Protein AF-A0A7V3FV23-F1 (afdb_monomer_lite)

Secondary structure (DSSP, 8-state):
--EE-TTT--EESSHHHHHHHHT-SS----S--SSTTGGGSB-TTT--B-SSHHHHHHHHTT--TTTTTS-SS------------------------------------------------EE-TTT--EES-HHHHHHHHTTT-HHHHHHHHHHHHHHHHHHHHHHHHHHHHHHHHHHHHHHHHHHHHHHHHHHHHHHHHHHHHHHHHHHHHHHHHT-TT-------------PPPPPTT----TT--HHHHHHHHTTGGGHHHHHHHHHHS-TT-GGG--EE-S-TT-SEEEEE-SSSEEEEEHHHHHHTT-

Radius of gyration: 41.29 Å; chains: 1; bounding box: 104×47×108 Å

Foldseek 3Di:
DWDADPAARDIDPDVVVNVVQCPDPDHDHNDDDDPPVQCVQADPQARDTDPDPVVSVVCVVPVPPRVVVPPPDDDDDDDDDDDDDDDDDDDDDDDDDDDDDDDDDDDDDDDDDDDDPPQPFDADPQPRDTDSDPVVNVVCLVPVPPRNVVVVVVVVVVVVVVVVVVVVVVVVVVVVVVVVVVVVVVVVVVVVVVVVVVVVVVVVVVVVVVVVVVVVVVPPPDDDDDDPPPPPPPQAADFPPGFDPVPQDPVNLVVLVVVPVRNLVVVCCVTQVNPVCVNSVQKADPDPPDQWIWGHHRPDTDIDGPVVVVVVRD

Structure (mmCIF, N/CA/C/O backbone):
data_AF-A0A7V3FV23-F1
#
_entry.id   AF-A0A7V3FV23-F1
#
loop_
_atom_site.group_PDB
_atom_site.id
_atom_site.type_symbol
_atom_site.label_atom_id
_atom_site.label_alt_id
_atom_site.label_comp_id
_atom_site.label_asym_id
_atom_site.label_entity_id
_atom_site.label_seq_id
_atom_site.pdbx_PDB_ins_code
_atom_site.Cartn_x
_atom_site.Cartn_y
_atom_site.Cartn_z
_atom_site.occupancy
_atom_site.B_iso_or_equiv
_atom_site.auth_seq_id
_atom_site.auth_comp_id
_atom_site.auth_asym_id
_atom_site.auth_atom_id
_atom_site.pdbx_PDB_model_num
ATOM 1 N N . MET A 1 1 ? 68.708 19.170 -8.966 1.00 74.38 1 MET A N 1
ATOM 2 C CA . MET A 1 1 ? 68.127 19.768 -7.744 1.00 74.38 1 MET A CA 1
ATOM 3 C C . MET A 1 1 ? 66.936 18.912 -7.357 1.00 74.38 1 MET A C 1
ATOM 5 O O . MET A 1 1 ? 66.066 18.715 -8.198 1.00 74.38 1 MET A O 1
ATOM 9 N N . GLU A 1 2 ? 66.944 18.344 -6.157 1.00 83.19 2 GLU A N 1
ATOM 10 C CA . GLU A 1 2 ? 65.928 17.386 -5.705 1.00 83.19 2 GLU A CA 1
ATOM 11 C C . GLU A 1 2 ? 64.961 18.034 -4.711 1.00 83.19 2 GLU A C 1
ATOM 13 O O . GLU A 1 2 ? 65.298 19.022 -4.059 1.00 83.19 2 GLU A O 1
ATOM 18 N N . TYR A 1 3 ? 63.747 17.492 -4.613 1.00 86.00 3 TYR A N 1
ATOM 19 C CA . TYR A 1 3 ? 62.674 18.042 -3.786 1.00 86.00 3 TYR A CA 1
ATOM 20 C C . TYR A 1 3 ? 62.123 16.957 -2.859 1.00 86.00 3 TYR A C 1
ATOM 22 O O . TYR A 1 3 ? 61.440 16.044 -3.318 1.00 86.00 3 TYR A O 1
ATOM 30 N N . THR A 1 4 ? 62.404 17.047 -1.560 1.00 86.31 4 THR A N 1
ATOM 31 C CA . THR A 1 4 ? 62.037 16.018 -0.571 1.00 86.31 4 THR A CA 1
ATOM 32 C C . THR A 1 4 ? 60.828 16.447 0.253 1.00 86.31 4 THR A C 1
ATOM 34 O O . THR A 1 4 ? 60.743 17.586 0.702 1.00 86.31 4 THR A O 1
ATOM 37 N N . CYS A 1 5 ? 59.865 15.548 0.469 1.00 86.31 5 CYS A N 1
ATOM 38 C CA . CYS A 1 5 ? 58.695 15.846 1.292 1.00 86.31 5 CYS A CA 1
ATOM 39 C C . CYS A 1 5 ? 58.972 15.659 2.789 1.00 86.31 5 CYS A C 1
ATOM 41 O O . CYS A 1 5 ? 59.054 14.532 3.274 1.00 86.31 5 CYS A O 1
ATOM 43 N N . ASN A 1 6 ? 58.970 16.757 3.546 1.00 79.38 6 ASN A N 1
ATOM 44 C CA . ASN A 1 6 ? 59.195 16.754 4.998 1.00 79.38 6 ASN A CA 1
ATOM 45 C C . ASN A 1 6 ? 58.219 15.849 5.787 1.00 79.38 6 ASN A C 1
ATOM 47 O O . ASN A 1 6 ? 58.585 15.339 6.841 1.00 79.38 6 ASN A O 1
ATOM 51 N N . LYS A 1 7 ? 56.999 15.607 5.277 1.00 75.25 7 LYS A N 1
ATOM 52 C CA . LYS A 1 7 ? 55.967 14.801 5.964 1.00 75.25 7 LYS A CA 1
ATOM 53 C C . LYS A 1 7 ? 56.099 13.284 5.779 1.00 75.25 7 LYS A C 1
ATOM 55 O O . LYS A 1 7 ? 55.621 12.543 6.628 1.00 75.25 7 LYS A O 1
ATOM 60 N N . CYS A 1 8 ? 56.725 12.808 4.698 1.00 82.12 8 CYS A N 1
ATOM 61 C CA . CYS A 1 8 ? 56.853 11.365 4.421 1.00 82.12 8 CYS A CA 1
ATOM 62 C C . CYS A 1 8 ? 58.259 10.902 3.999 1.00 82.12 8 CYS A C 1
ATOM 64 O O . CYS A 1 8 ? 58.492 9.707 3.871 1.00 82.12 8 CYS A O 1
ATOM 66 N N . GLY A 1 9 ? 59.211 11.816 3.792 1.00 79.69 9 GLY A N 1
ATOM 67 C CA . GLY A 1 9 ? 60.581 11.519 3.356 1.00 79.69 9 GLY A CA 1
ATOM 68 C C . GLY A 1 9 ? 60.758 11.249 1.855 1.00 79.69 9 GLY A C 1
ATOM 69 O O . GLY A 1 9 ? 61.890 11.113 1.408 1.00 79.69 9 GLY A O 1
ATOM 70 N N . HIS A 1 10 ? 59.685 11.193 1.059 1.00 82.81 10 HIS A N 1
ATOM 71 C CA . HIS A 1 10 ? 59.783 10.870 -0.369 1.00 82.81 10 HIS A CA 1
ATOM 72 C C . HIS A 1 10 ? 60.499 11.978 -1.163 1.00 82.81 10 HIS A C 1
ATOM 74 O O . HIS A 1 10 ? 60.104 13.146 -1.101 1.00 82.81 10 HIS A O 1
ATOM 80 N N . VAL A 1 11 ? 61.516 11.597 -1.942 1.00 85.38 11 VAL A N 1
ATOM 81 C CA . VAL A 1 11 ? 62.302 12.481 -2.823 1.00 85.38 11 VAL A CA 1
ATOM 82 C C . VAL A 1 11 ? 61.665 12.556 -4.217 1.00 85.38 11 VAL A C 1
ATOM 84 O O . VAL A 1 11 ? 61.106 11.573 -4.703 1.00 85.38 11 VAL A O 1
ATOM 87 N N . PHE A 1 12 ? 61.733 13.714 -4.875 1.00 90.62 12 PHE A N 1
ATOM 88 C CA . PHE A 1 12 ? 61.238 13.933 -6.235 1.00 90.62 12 PHE A CA 1
ATOM 89 C C . PHE A 1 12 ? 62.273 14.691 -7.075 1.00 90.62 12 PHE A C 1
ATOM 91 O O . PHE A 1 12 ? 62.649 15.811 -6.736 1.00 90.62 12 PHE A O 1
ATOM 98 N N . GLY A 1 13 ? 62.659 14.143 -8.231 1.00 85.19 13 GLY A N 1
ATOM 99 C CA . GLY A 1 13 ? 63.557 14.819 -9.183 1.00 85.19 13 GLY A CA 1
ATOM 100 C C . GLY A 1 13 ? 62.912 15.951 -10.005 1.00 85.19 13 GLY A C 1
ATOM 101 O O . GLY A 1 13 ? 63.588 16.583 -10.808 1.00 85.19 13 GLY A O 1
ATOM 102 N N . ILE A 1 14 ? 61.603 16.207 -9.850 1.00 88.56 14 ILE A N 1
ATOM 103 C CA . ILE A 1 14 ? 60.852 17.209 -10.630 1.00 88.56 14 ILE A CA 1
ATOM 104 C C . ILE A 1 14 ? 59.934 18.018 -9.704 1.00 88.56 14 ILE A C 1
ATOM 106 O O . ILE A 1 14 ? 59.027 17.460 -9.078 1.00 88.56 14 ILE A O 1
ATOM 110 N N . LYS A 1 15 ? 60.107 19.349 -9.687 1.00 87.75 15 LYS A N 1
ATOM 111 C CA . LYS A 1 15 ? 59.380 20.289 -8.808 1.00 87.75 15 LYS A CA 1
ATOM 112 C C . LYS A 1 15 ? 57.855 20.146 -8.892 1.00 87.75 15 LYS A C 1
ATOM 114 O O . LYS A 1 15 ? 57.189 20.096 -7.865 1.00 87.75 15 LYS A O 1
ATOM 119 N N . GLY A 1 16 ? 57.298 19.997 -10.098 1.00 87.25 16 GLY A N 1
ATOM 120 C CA . GLY A 1 16 ? 55.850 19.831 -10.298 1.00 87.25 16 GLY A CA 1
ATOM 121 C C . GLY A 1 16 ? 55.265 18.564 -9.654 1.00 87.25 16 GLY A C 1
ATOM 122 O O . GLY A 1 16 ? 54.126 18.581 -9.186 1.00 87.25 16 GLY A O 1
ATOM 123 N N . ASN A 1 17 ? 56.046 17.481 -9.554 1.00 85.38 17 ASN A N 1
ATOM 124 C CA . ASN A 1 17 ? 55.620 16.269 -8.846 1.00 85.38 17 ASN A CA 1
ATOM 125 C C . ASN A 1 17 ? 55.615 16.480 -7.329 1.00 85.38 17 ASN A C 1
ATOM 127 O O . ASN A 1 17 ? 54.648 16.089 -6.678 1.00 85.38 17 ASN A O 1
ATOM 131 N N . TYR A 1 18 ? 56.624 17.170 -6.792 1.00 89.12 18 TYR A N 1
ATOM 132 C CA . TYR A 1 18 ? 56.659 17.589 -5.390 1.00 89.12 18 TYR A CA 1
ATOM 133 C C . TYR A 1 18 ? 55.478 18.511 -5.034 1.00 89.12 18 TYR A C 1
ATOM 135 O O . TYR A 1 18 ? 54.737 18.215 -4.099 1.00 89.12 18 TYR A O 1
ATOM 143 N N . THR A 1 19 ? 55.217 19.563 -5.821 1.00 84.75 19 THR A N 1
ATOM 144 C CA . THR A 1 19 ? 54.080 20.481 -5.607 1.00 84.75 19 THR A CA 1
ATOM 145 C C . THR A 1 19 ? 52.737 19.742 -5.632 1.00 84.75 19 THR A C 1
ATOM 147 O O . THR A 1 19 ? 51.907 19.926 -4.743 1.00 84.75 19 THR A O 1
ATOM 150 N N . ARG A 1 20 ? 52.534 18.838 -6.599 1.00 85.06 20 ARG A N 1
ATOM 151 C CA . ARG A 1 20 ? 51.334 17.985 -6.669 1.00 85.06 20 ARG A CA 1
ATOM 152 C C . ARG A 1 20 ? 51.230 16.998 -5.501 1.00 85.06 20 ARG A C 1
ATOM 154 O O . ARG A 1 20 ? 50.120 16.623 -5.138 1.00 85.06 20 ARG A O 1
ATOM 161 N N . HIS A 1 21 ? 52.352 16.567 -4.926 1.00 87.00 21 HIS A N 1
ATOM 162 C CA . HIS A 1 21 ? 52.391 15.663 -3.779 1.00 87.00 21 HIS A CA 1
ATOM 163 C C . HIS A 1 21 ? 52.013 16.366 -2.464 1.00 87.00 21 HIS A C 1
ATOM 165 O O . HIS A 1 21 ? 51.231 15.806 -1.698 1.00 87.00 21 HIS A O 1
ATOM 171 N N . ILE A 1 22 ? 52.509 17.585 -2.215 1.00 83.69 22 ILE A N 1
ATOM 172 C CA . ILE A 1 22 ? 52.174 18.339 -0.992 1.00 83.69 22 ILE A CA 1
ATOM 173 C C . ILE A 1 22 ? 50.742 18.902 -1.005 1.00 83.69 22 ILE A C 1
ATOM 175 O O . ILE A 1 22 ? 50.118 18.979 0.048 1.00 83.69 22 ILE A O 1
ATOM 179 N N . ASN A 1 23 ? 50.186 19.206 -2.185 1.00 82.50 23 ASN A N 1
ATOM 180 C CA . ASN A 1 23 ? 48.852 19.808 -2.348 1.00 82.50 23 ASN A CA 1
ATOM 181 C C . ASN A 1 23 ? 47.702 18.779 -2.489 1.00 82.50 23 ASN A C 1
ATOM 183 O O . ASN A 1 23 ? 46.655 19.080 -3.065 1.00 82.50 23 ASN A O 1
ATOM 187 N N . ARG A 1 24 ? 47.872 17.537 -2.014 1.00 80.75 24 ARG A N 1
ATOM 188 C CA . ARG A 1 24 ? 46.813 16.508 -2.074 1.00 80.75 24 ARG A CA 1
ATOM 189 C C . ARG A 1 24 ? 45.782 16.727 -0.963 1.00 80.75 24 ARG A C 1
ATOM 191 O O . ARG A 1 24 ? 46.151 16.984 0.176 1.00 80.75 24 ARG A O 1
ATOM 198 N N . LYS A 1 25 ? 44.492 16.509 -1.266 1.00 69.69 25 LYS A N 1
ATOM 199 C CA . LYS A 1 25 ? 43.380 16.587 -0.286 1.00 69.69 25 LYS A CA 1
ATOM 200 C C . LYS A 1 25 ? 43.534 15.654 0.928 1.00 69.69 25 LYS A C 1
ATOM 202 O O . LYS A 1 25 ? 42.884 15.872 1.941 1.00 69.69 25 LYS A O 1
ATOM 207 N N . ILE A 1 26 ? 44.359 14.614 0.812 1.00 65.81 26 ILE A N 1
ATOM 208 C CA . ILE A 1 26 ? 44.742 13.721 1.908 1.00 65.81 26 ILE A CA 1
ATOM 209 C C . ILE A 1 26 ? 46.253 13.904 2.109 1.00 65.81 26 ILE A C 1
ATOM 211 O O . ILE A 1 26 ? 47.002 13.606 1.169 1.00 65.81 26 ILE A O 1
ATOM 215 N N . PRO A 1 27 ? 46.712 14.392 3.277 1.00 69.69 27 PRO A N 1
ATOM 216 C CA . PRO A 1 27 ? 48.133 14.519 3.573 1.00 69.69 27 PRO A CA 1
ATOM 217 C C . PRO A 1 27 ? 48.860 13.174 3.512 1.00 69.69 27 PRO A C 1
ATOM 219 O O . PRO A 1 27 ? 48.306 12.129 3.852 1.00 69.69 27 PRO A O 1
ATOM 222 N N . CYS A 1 28 ? 50.131 13.203 3.124 1.00 76.38 28 CYS A N 1
ATOM 223 C CA . CYS A 1 28 ? 51.040 12.094 3.373 1.00 76.38 28 CYS A CA 1
ATOM 224 C C . CYS A 1 28 ? 51.472 12.093 4.851 1.00 76.38 28 CYS A C 1
ATOM 226 O O . CYS A 1 28 ? 51.757 13.148 5.420 1.00 76.38 28 CYS A O 1
ATOM 228 N N . SER A 1 29 ? 51.520 10.906 5.454 1.00 70.38 29 SER A N 1
ATOM 229 C CA . SER A 1 29 ? 52.093 10.645 6.777 1.00 70.38 29 SER A CA 1
ATOM 230 C C . SER A 1 29 ? 53.288 9.697 6.645 1.00 70.38 29 SER A C 1
ATOM 232 O O . SER A 1 29 ? 53.504 9.104 5.583 1.00 70.38 29 SER A O 1
ATOM 234 N N . LYS A 1 30 ? 54.082 9.580 7.712 1.00 60.19 30 LYS A N 1
ATOM 235 C CA . LYS A 1 30 ? 55.299 8.751 7.764 1.00 60.19 30 LYS A CA 1
ATOM 236 C C . LYS A 1 30 ? 55.087 7.400 8.463 1.00 60.19 30 LYS A C 1
ATOM 238 O O . LYS A 1 30 ? 56.037 6.649 8.636 1.00 60.19 30 LYS A O 1
ATOM 243 N N . GLU A 1 31 ? 53.850 7.122 8.869 1.00 47.62 31 GLU A N 1
ATOM 244 C CA . GLU A 1 31 ? 53.480 6.002 9.735 1.00 47.62 31 GLU A CA 1
ATOM 245 C C . GLU A 1 31 ? 53.025 4.769 8.949 1.00 47.62 31 GLU A C 1
ATOM 247 O O . GLU A 1 31 ? 52.344 4.839 7.922 1.00 47.62 31 GLU A O 1
ATOM 252 N N . GLU A 1 32 ? 53.446 3.628 9.476 1.00 47.31 32 GLU A N 1
ATOM 253 C CA . GLU A 1 32 ? 53.547 2.325 8.838 1.00 47.31 32 GLU A CA 1
ATOM 254 C C . GLU A 1 32 ? 52.247 1.808 8.203 1.00 47.31 32 GLU A C 1
ATOM 256 O O . GLU A 1 32 ? 51.226 1.578 8.853 1.00 47.31 32 GLU A O 1
ATOM 261 N N . LYS A 1 33 ? 52.321 1.503 6.903 1.00 43.69 33 LYS A N 1
ATOM 262 C CA . LYS A 1 33 ? 51.344 0.659 6.207 1.00 43.69 33 LYS A CA 1
ATOM 263 C C . LYS A 1 33 ? 52.067 -0.377 5.360 1.00 43.69 33 LYS A C 1
ATOM 265 O O . LYS A 1 33 ? 52.496 -0.049 4.260 1.00 43.69 33 LYS A O 1
ATOM 270 N N . ASN A 1 34 ? 52.134 -1.625 5.834 1.00 50.28 34 ASN A N 1
ATOM 271 C CA . ASN A 1 34 ? 52.269 -2.782 4.935 1.00 50.28 34 ASN A CA 1
ATOM 272 C C . ASN A 1 34 ? 51.855 -4.143 5.528 1.00 50.28 34 ASN A C 1
ATOM 274 O O . ASN A 1 34 ? 51.324 -4.967 4.786 1.00 50.28 34 ASN A O 1
ATOM 278 N N . GLU A 1 35 ? 52.035 -4.392 6.831 1.00 39.31 35 GLU A N 1
ATOM 279 C CA . GLU A 1 35 ? 51.885 -5.756 7.380 1.00 39.31 35 GLU A CA 1
ATOM 280 C C . GLU A 1 35 ? 50.476 -6.063 7.937 1.00 39.31 35 GLU A C 1
ATOM 282 O O . GLU A 1 35 ? 49.780 -6.948 7.434 1.00 39.31 35 GLU A O 1
ATOM 287 N N . TYR A 1 36 ? 49.994 -5.293 8.922 1.00 40.50 36 TYR A N 1
ATOM 288 C CA . TYR A 1 36 ? 48.779 -5.626 9.694 1.00 40.50 36 TYR A CA 1
ATOM 289 C C . TYR A 1 36 ? 47.488 -5.766 8.855 1.00 40.50 36 TYR A C 1
ATOM 291 O O . TYR A 1 36 ? 46.611 -6.570 9.176 1.00 40.50 36 TYR A O 1
ATOM 299 N N . ILE A 1 37 ? 47.353 -5.016 7.754 1.00 47.59 37 ILE A N 1
ATOM 300 C CA . ILE A 1 37 ? 46.124 -5.009 6.935 1.00 47.59 37 ILE A CA 1
ATOM 301 C C . ILE A 1 37 ? 46.002 -6.258 6.042 1.00 47.59 37 ILE A C 1
ATOM 303 O O . ILE A 1 37 ? 44.884 -6.727 5.817 1.00 47.59 37 ILE A O 1
ATOM 307 N N . LYS A 1 38 ? 47.119 -6.851 5.588 1.00 42.38 38 LYS A N 1
ATOM 308 C CA . LYS A 1 38 ? 47.116 -8.041 4.709 1.00 42.38 38 LYS A CA 1
ATOM 309 C C . LYS A 1 38 ? 46.386 -9.230 5.344 1.00 42.38 38 LYS A C 1
ATOM 311 O O . LYS A 1 38 ? 45.605 -9.908 4.682 1.00 42.38 38 LYS A O 1
ATOM 316 N N . ASN A 1 39 ? 46.584 -9.434 6.646 1.00 47.72 39 ASN A N 1
ATOM 317 C CA . ASN A 1 39 ? 46.047 -10.587 7.374 1.00 47.72 39 ASN A CA 1
ATOM 318 C C . ASN A 1 39 ? 44.558 -10.465 7.749 1.00 47.72 39 ASN A C 1
ATOM 320 O O . ASN A 1 39 ? 43.924 -11.479 8.049 1.00 47.72 39 ASN A O 1
ATOM 324 N N . LYS A 1 40 ? 43.980 -9.253 7.718 1.00 57.31 40 LYS A N 1
ATOM 325 C CA . LYS A 1 40 ? 42.593 -8.990 8.155 1.00 57.31 40 LYS A CA 1
ATOM 326 C C . LYS A 1 40 ? 41.571 -8.940 7.009 1.00 57.31 40 LYS A C 1
ATOM 328 O O . LYS A 1 40 ? 40.373 -8.898 7.267 1.00 57.31 40 LYS A O 1
ATOM 333 N N . LEU A 1 41 ? 42.024 -8.983 5.753 1.00 70.12 41 LEU A N 1
ATOM 334 C CA . LEU A 1 41 ? 41.181 -8.959 4.549 1.00 70.12 41 LEU A CA 1
ATOM 335 C C . LEU A 1 41 ? 41.109 -10.328 3.848 1.00 70.12 41 LEU A C 1
ATOM 337 O O . LEU A 1 41 ? 41.205 -10.420 2.625 1.00 70.12 41 LEU A O 1
ATOM 341 N N . LYS A 1 42 ? 40.935 -11.406 4.620 1.00 79.06 42 LYS A N 1
ATOM 342 C CA . LYS A 1 42 ? 40.693 -12.757 4.091 1.00 79.06 42 LYS A CA 1
ATOM 343 C C . LYS A 1 42 ? 39.217 -13.146 4.177 1.00 79.06 42 LYS A C 1
ATOM 345 O O . LYS A 1 42 ? 38.517 -12.755 5.106 1.00 79.06 42 LYS A O 1
ATOM 350 N N . CYS A 1 43 ? 38.735 -13.939 3.223 1.00 81.25 43 CYS A N 1
ATOM 351 C CA . CYS A 1 43 ? 37.397 -14.518 3.294 1.00 81.25 43 CYS A CA 1
ATOM 352 C C . CYS A 1 43 ? 37.374 -15.683 4.287 1.00 81.25 43 CYS A C 1
ATOM 354 O O . CYS A 1 43 ? 37.955 -16.728 4.007 1.00 81.25 43 CYS A O 1
ATOM 356 N N . ASN A 1 44 ? 36.645 -15.552 5.397 1.00 75.19 44 ASN A N 1
ATOM 357 C CA . ASN A 1 44 ? 36.531 -16.608 6.415 1.00 75.19 44 ASN A CA 1
ATOM 358 C C . ASN A 1 44 ? 36.040 -17.963 5.857 1.00 75.19 44 ASN A C 1
ATOM 360 O O . ASN A 1 44 ? 36.344 -19.000 6.434 1.00 75.19 44 ASN A O 1
ATOM 364 N N . SER A 1 45 ? 35.313 -17.968 4.735 1.00 77.19 45 SER A N 1
ATOM 365 C CA . SER A 1 45 ? 34.739 -19.177 4.127 1.00 77.19 45 SER A CA 1
ATOM 366 C C . SER A 1 45 ? 35.674 -19.906 3.155 1.00 77.19 45 SER A C 1
ATOM 368 O O . SER A 1 45 ? 35.451 -21.078 2.885 1.00 77.19 45 SER A O 1
ATOM 370 N N . CYS A 1 46 ? 36.693 -19.246 2.587 1.00 81.25 46 CYS A N 1
ATOM 371 C CA . CYS A 1 46 ? 37.612 -19.882 1.622 1.00 81.25 46 CYS A CA 1
ATOM 372 C C . CYS A 1 46 ? 39.084 -19.433 1.726 1.00 81.25 46 CYS A C 1
ATOM 374 O O . CYS A 1 46 ? 39.884 -19.722 0.840 1.00 81.25 46 CYS A O 1
ATOM 376 N N . ASN A 1 47 ? 39.435 -18.686 2.776 1.00 76.12 47 ASN A N 1
ATOM 377 C CA . ASN A 1 47 ? 40.750 -18.115 3.100 1.00 76.12 47 ASN A CA 1
ATOM 378 C C . ASN A 1 47 ? 41.454 -17.261 2.022 1.00 76.12 47 ASN A C 1
ATOM 380 O O . ASN A 1 47 ? 42.544 -16.750 2.284 1.00 76.12 47 ASN A O 1
ATOM 384 N N . LYS A 1 48 ? 40.837 -17.009 0.857 1.00 78.19 48 LYS A N 1
ATOM 385 C CA . LYS A 1 48 ? 41.358 -16.070 -0.154 1.00 78.19 48 LYS A CA 1
ATOM 386 C C . LYS A 1 48 ? 41.579 -14.682 0.457 1.00 78.19 48 LYS A C 1
ATOM 388 O O . LYS A 1 48 ? 40.703 -14.175 1.156 1.00 78.19 48 LYS A O 1
ATOM 393 N N . GLN A 1 49 ? 42.742 -14.091 0.189 1.00 83.25 49 GLN A N 1
ATOM 394 C CA . GLN A 1 49 ? 43.137 -12.754 0.643 1.00 83.25 49 GLN A CA 1
ATOM 395 C C . GLN A 1 49 ? 42.772 -11.687 -0.399 1.00 83.25 49 GLN A C 1
ATOM 397 O O . GLN A 1 49 ? 42.807 -11.952 -1.600 1.00 83.25 49 GLN A O 1
ATOM 402 N N . PHE A 1 50 ? 42.453 -10.476 0.059 1.00 79.25 50 PHE A N 1
ATOM 403 C CA . PHE A 1 50 ? 41.986 -9.370 -0.777 1.00 79.25 50 PHE A CA 1
ATOM 404 C C . PHE A 1 50 ? 42.723 -8.068 -0.463 1.00 79.25 50 PHE A C 1
ATOM 406 O O . PHE A 1 50 ? 42.975 -7.736 0.692 1.00 79.25 50 PHE A O 1
ATOM 413 N N . ALA A 1 51 ? 43.029 -7.288 -1.502 1.00 70.06 51 ALA A N 1
ATOM 414 C CA . ALA A 1 51 ? 43.743 -6.018 -1.365 1.00 70.06 51 ALA A CA 1
ATOM 415 C C . ALA A 1 51 ? 42.875 -4.874 -0.795 1.00 70.06 51 ALA A C 1
ATOM 417 O O . ALA A 1 51 ? 43.393 -3.806 -0.478 1.00 70.06 51 ALA A O 1
ATOM 418 N N . SER A 1 52 ? 41.553 -5.058 -0.684 1.00 75.25 52 SER A N 1
ATOM 419 C CA . SER A 1 52 ? 40.645 -4.057 -0.117 1.00 75.25 52 SER A CA 1
ATOM 420 C C . SER A 1 52 ? 39.383 -4.676 0.486 1.00 75.25 52 SER A C 1
ATOM 422 O O . SER A 1 52 ? 38.917 -5.729 0.052 1.00 75.25 52 SER A O 1
ATOM 424 N N . LEU A 1 53 ? 38.761 -3.967 1.433 1.00 75.06 53 LEU A N 1
ATOM 425 C CA . LEU A 1 53 ? 37.460 -4.354 1.991 1.00 75.06 53 LEU A CA 1
ATOM 426 C C . LEU A 1 53 ? 36.368 -4.448 0.909 1.00 75.06 53 LEU A C 1
ATOM 428 O O . LEU A 1 53 ? 35.492 -5.302 0.997 1.00 75.06 53 LEU A O 1
ATOM 432 N N . GLN A 1 54 ? 36.440 -3.614 -0.134 1.00 73.25 54 GLN A N 1
ATOM 433 C CA . GLN A 1 54 ? 35.479 -3.630 -1.240 1.00 73.25 54 GLN A CA 1
ATOM 434 C C . GLN A 1 54 ? 35.599 -4.900 -2.094 1.00 73.25 54 GLN A C 1
ATOM 436 O O . GLN A 1 54 ? 34.585 -5.485 -2.469 1.00 73.25 54 GLN A O 1
ATOM 441 N N . THR A 1 55 ? 36.827 -5.356 -2.369 1.00 78.94 55 THR A N 1
ATOM 442 C CA . THR A 1 55 ? 37.056 -6.597 -3.131 1.00 78.94 55 THR A CA 1
ATOM 443 C C . THR A 1 55 ? 36.721 -7.844 -2.310 1.00 78.94 55 THR A C 1
ATOM 445 O O . THR A 1 55 ? 36.152 -8.784 -2.861 1.00 78.94 55 THR A O 1
ATOM 448 N N . LEU A 1 56 ? 36.949 -7.817 -0.990 1.00 84.12 56 LEU A N 1
ATOM 449 C CA . LEU A 1 56 ? 36.465 -8.850 -0.067 1.00 84.12 56 LEU A CA 1
ATOM 450 C C . LEU A 1 56 ? 34.926 -8.920 -0.029 1.00 84.12 56 LEU A C 1
ATOM 452 O O . LEU A 1 56 ? 34.375 -10.009 -0.177 1.00 84.12 56 LEU A O 1
ATOM 456 N N . LYS A 1 57 ? 34.230 -7.780 0.114 1.00 81.69 57 LYS A N 1
ATOM 457 C CA . LYS A 1 57 ? 32.755 -7.727 0.124 1.00 81.69 57 LYS A CA 1
ATOM 458 C C . LYS A 1 57 ? 32.157 -8.277 -1.170 1.00 81.69 57 LYS A C 1
ATOM 460 O O . LYS A 1 57 ? 31.355 -9.200 -1.108 1.00 81.69 57 LYS A O 1
ATOM 465 N N . TYR A 1 58 ? 32.613 -7.788 -2.326 1.00 81.50 58 TYR A N 1
ATOM 466 C CA . TYR A 1 58 ? 32.159 -8.274 -3.634 1.00 81.50 58 TYR A CA 1
ATOM 467 C C . TYR A 1 58 ? 32.384 -9.786 -3.804 1.00 81.50 58 TYR A C 1
ATOM 469 O O . TYR A 1 58 ? 31.541 -10.498 -4.345 1.00 81.50 58 TYR A O 1
ATOM 477 N N . HIS A 1 59 ? 33.497 -10.308 -3.282 1.00 86.44 59 HIS A N 1
ATOM 478 C CA . HIS A 1 59 ? 33.745 -11.743 -3.260 1.00 86.44 59 HIS A CA 1
ATOM 479 C C . HIS A 1 59 ? 32.767 -12.509 -2.351 1.00 86.44 59 HIS A C 1
ATOM 481 O O . HIS A 1 59 ? 32.236 -13.539 -2.768 1.00 86.44 59 HIS A O 1
ATOM 487 N N . GLN A 1 60 ? 32.497 -12.018 -1.139 1.00 81.56 60 GLN A N 1
ATOM 488 C CA . GLN A 1 60 ? 31.536 -12.635 -0.216 1.00 81.56 60 GLN A CA 1
ATOM 489 C C . GLN A 1 60 ? 30.098 -12.612 -0.763 1.00 81.56 60 GLN A C 1
ATOM 491 O O . GLN A 1 60 ? 29.379 -13.586 -0.583 1.00 81.56 60 GLN A O 1
ATOM 496 N N . GLN A 1 61 ? 29.711 -11.562 -1.492 1.00 80.81 61 GLN A N 1
ATOM 497 C CA . GLN A 1 61 ? 28.363 -11.330 -2.039 1.00 80.81 61 GLN A CA 1
ATOM 498 C C . GLN A 1 61 ? 27.995 -12.165 -3.287 1.00 80.81 61 GLN A C 1
ATOM 500 O O . GLN A 1 61 ? 27.008 -11.856 -3.947 1.00 80.81 61 GLN A O 1
ATOM 505 N N . GLY A 1 62 ? 28.770 -13.197 -3.648 1.00 73.75 62 GLY A N 1
ATOM 506 C CA . GLY A 1 62 ? 28.420 -14.074 -4.780 1.00 73.75 62 GLY A CA 1
ATOM 507 C C . GLY A 1 62 ? 29.580 -14.619 -5.617 1.00 73.75 62 GLY A C 1
ATOM 508 O O . GLY A 1 62 ? 29.342 -15.314 -6.606 1.00 73.75 62 GLY A O 1
ATOM 509 N N . HIS A 1 63 ? 30.839 -14.365 -5.244 1.00 76.00 63 HIS A N 1
ATOM 510 C CA . HIS A 1 63 ? 32.020 -14.919 -5.929 1.00 76.00 63 HIS A CA 1
ATOM 511 C C . HIS A 1 63 ? 32.917 -15.770 -5.009 1.00 76.00 63 HIS A C 1
ATOM 513 O O . HIS A 1 63 ? 34.077 -16.050 -5.332 1.00 76.00 63 HIS A O 1
ATOM 519 N N . CYS A 1 64 ? 32.376 -16.223 -3.874 1.00 82.19 64 CYS A N 1
ATOM 520 C CA . CYS A 1 64 ? 33.000 -17.184 -2.975 1.00 82.19 64 CYS A CA 1
ATOM 521 C C . CYS A 1 64 ? 32.503 -18.601 -3.274 1.00 82.19 64 CYS A C 1
ATOM 523 O O . CYS A 1 64 ? 31.335 -18.928 -3.069 1.00 82.19 64 CYS A O 1
ATOM 525 N N . SER A 1 65 ? 33.419 -19.459 -3.725 1.00 69.31 65 SER A N 1
ATOM 526 C CA . SER A 1 65 ? 33.146 -20.842 -4.136 1.00 69.31 65 SER A CA 1
ATOM 527 C C . SER A 1 65 ? 32.680 -21.768 -3.005 1.00 69.31 65 SER A C 1
ATOM 529 O O . SER A 1 65 ? 32.240 -22.871 -3.295 1.00 69.31 65 SER A O 1
ATOM 531 N N . VAL A 1 66 ? 32.768 -21.334 -1.742 1.00 66.75 66 VAL A N 1
ATOM 532 C CA . VAL A 1 66 ? 32.326 -22.098 -0.557 1.00 66.75 66 VAL A CA 1
ATOM 533 C C . VAL A 1 66 ? 31.004 -21.567 0.022 1.00 66.75 66 VAL A C 1
ATOM 535 O O . VAL A 1 66 ? 30.353 -22.258 0.798 1.00 66.75 66 VAL A O 1
ATOM 538 N N . LEU A 1 67 ? 30.578 -20.353 -0.357 1.00 62.91 67 LEU A N 1
ATOM 539 C CA . LEU A 1 67 ? 29.267 -19.814 0.035 1.00 62.91 67 LEU A CA 1
ATOM 540 C C . LEU A 1 67 ? 28.166 -20.244 -0.945 1.00 62.91 67 LEU A C 1
ATOM 542 O O . LEU A 1 67 ? 27.099 -20.656 -0.502 1.00 62.91 67 LEU A O 1
ATOM 546 N N . LYS A 1 68 ? 28.463 -20.280 -2.254 1.00 57.91 68 LYS A N 1
ATOM 547 C CA . LYS A 1 68 ? 27.519 -20.739 -3.296 1.00 57.91 68 LYS A CA 1
ATOM 548 C C . LYS A 1 68 ? 26.943 -22.142 -3.079 1.00 57.91 68 LYS A C 1
ATOM 550 O O . LYS A 1 68 ? 25.887 -22.454 -3.610 1.00 57.91 68 LYS A O 1
ATOM 555 N N . SER A 1 69 ? 27.641 -23.001 -2.341 1.00 47.75 69 SER A N 1
ATOM 556 C CA . SER A 1 69 ? 27.228 -24.377 -2.048 1.00 47.75 69 SER A CA 1
ATOM 557 C C . SER A 1 69 ? 26.396 -24.516 -0.763 1.00 47.75 69 SER A C 1
ATOM 559 O O . SER A 1 69 ? 26.203 -25.633 -0.292 1.00 47.75 69 SER A O 1
ATOM 561 N N . LYS A 1 70 ? 25.912 -23.406 -0.180 1.00 46.16 70 LYS A N 1
ATOM 562 C CA . LYS A 1 70 ? 25.082 -23.402 1.042 1.00 46.16 70 LYS A CA 1
ATOM 563 C C . LYS A 1 70 ? 23.781 -22.596 0.950 1.00 46.16 70 LYS A C 1
ATOM 565 O O . LYS A 1 70 ? 23.037 -22.558 1.921 1.00 46.16 70 LYS A O 1
ATOM 570 N N . GLU A 1 71 ? 23.472 -21.982 -0.190 1.00 40.25 71 GLU A N 1
ATOM 571 C CA . GLU A 1 71 ? 22.294 -21.105 -0.345 1.00 40.25 71 GLU A CA 1
ATOM 572 C C . GLU A 1 71 ? 20.973 -21.872 -0.583 1.00 40.25 71 GLU A C 1
ATOM 574 O O . GLU A 1 71 ? 19.929 -21.268 -0.809 1.00 40.25 71 GLU A O 1
ATOM 579 N N . SER A 1 72 ? 20.989 -23.207 -0.485 1.00 37.31 72 SER A N 1
ATOM 580 C CA . SER A 1 72 ? 19.826 -24.086 -0.662 1.00 37.31 72 SER A CA 1
ATOM 581 C C . SER A 1 72 ? 19.229 -24.610 0.657 1.00 37.31 72 SER A C 1
ATOM 583 O O . SER A 1 72 ? 18.844 -25.777 0.726 1.00 37.31 72 SER A O 1
ATOM 585 N N . THR A 1 73 ? 19.166 -23.793 1.720 1.00 32.59 73 THR A N 1
ATOM 586 C CA . THR A 1 73 ? 18.176 -23.938 2.819 1.00 32.59 73 THR A CA 1
ATOM 587 C C . THR A 1 73 ? 18.148 -22.731 3.777 1.00 32.59 73 THR A C 1
ATOM 589 O O . THR A 1 73 ? 19.188 -22.304 4.263 1.00 32.59 73 THR A O 1
ATOM 592 N N . ILE A 1 74 ? 16.928 -22.303 4.142 1.00 30.80 74 ILE A N 1
ATOM 593 C CA . ILE A 1 74 ? 16.551 -21.514 5.342 1.00 30.80 74 ILE A CA 1
ATOM 594 C C . ILE A 1 74 ? 16.964 -20.016 5.388 1.00 30.80 74 ILE A C 1
ATOM 596 O O . ILE A 1 74 ? 18.078 -19.611 5.085 1.00 30.80 74 ILE A O 1
ATOM 600 N N . ASN A 1 75 ? 16.013 -19.185 5.836 1.00 32.03 75 ASN A N 1
ATOM 601 C CA . ASN A 1 75 ? 16.060 -17.722 5.996 1.00 32.03 75 ASN A CA 1
ATOM 602 C C . ASN A 1 75 ? 15.682 -17.357 7.449 1.00 32.03 75 ASN A C 1
ATOM 604 O O . ASN A 1 75 ? 14.785 -18.005 7.995 1.00 32.03 75 ASN A O 1
ATOM 608 N N . PRO A 1 76 ? 16.291 -16.328 8.080 1.00 38.28 76 PRO A N 1
ATOM 609 C CA . PRO A 1 76 ? 15.448 -15.406 8.860 1.00 38.28 76 PRO A CA 1
ATOM 610 C C . PRO A 1 76 ? 15.855 -13.907 8.914 1.00 38.28 76 PRO A C 1
ATOM 612 O O . PRO A 1 76 ? 16.990 -13.546 9.209 1.00 38.28 76 PRO A O 1
ATOM 615 N N . LYS A 1 77 ? 14.814 -13.055 8.855 1.00 29.61 77 LYS A N 1
ATOM 616 C CA . LYS A 1 77 ? 14.596 -11.780 9.599 1.00 29.61 77 LYS A CA 1
ATOM 617 C C . LYS A 1 77 ? 15.488 -10.532 9.347 1.00 29.61 77 LYS A C 1
ATOM 619 O O . LYS A 1 77 ? 16.335 -10.172 10.153 1.00 29.61 77 LYS A O 1
ATOM 624 N N . ARG A 1 78 ? 15.074 -9.762 8.326 1.00 30.28 78 ARG A N 1
ATOM 625 C CA . ARG A 1 78 ? 14.645 -8.329 8.360 1.00 30.28 78 ARG A CA 1
ATOM 626 C C . ARG A 1 78 ? 15.447 -7.289 9.183 1.00 30.28 78 ARG A C 1
ATOM 628 O O . ARG A 1 78 ? 15.258 -7.191 10.392 1.00 30.28 78 ARG A O 1
ATOM 635 N N . SER A 1 79 ? 16.012 -6.305 8.470 1.00 26.52 79 SER A N 1
ATOM 636 C CA . SER A 1 79 ? 15.714 -4.874 8.702 1.00 26.52 79 SER A CA 1
ATOM 637 C C . SER A 1 79 ? 15.881 -4.004 7.436 1.00 26.52 79 SER A C 1
ATOM 639 O O . SER A 1 79 ? 16.725 -4.252 6.581 1.00 26.52 79 SER A O 1
ATOM 641 N N . GLU A 1 80 ? 14.981 -3.025 7.320 1.00 27.98 80 GLU A N 1
ATOM 642 C CA . GLU A 1 80 ? 14.816 -1.961 6.304 1.00 27.98 80 GLU A CA 1
ATOM 643 C C . GLU A 1 80 ? 16.066 -1.040 6.161 1.00 27.98 80 GLU A C 1
ATOM 645 O O . GLU A 1 80 ? 16.867 -0.984 7.088 1.00 27.98 80 GLU A O 1
ATOM 650 N N . ILE A 1 81 ? 16.341 -0.257 5.095 1.00 29.56 81 ILE A N 1
ATOM 651 C CA . ILE A 1 81 ? 15.639 0.157 3.843 1.00 29.56 81 ILE A CA 1
ATOM 652 C C . ILE A 1 81 ? 16.730 0.632 2.814 1.00 29.56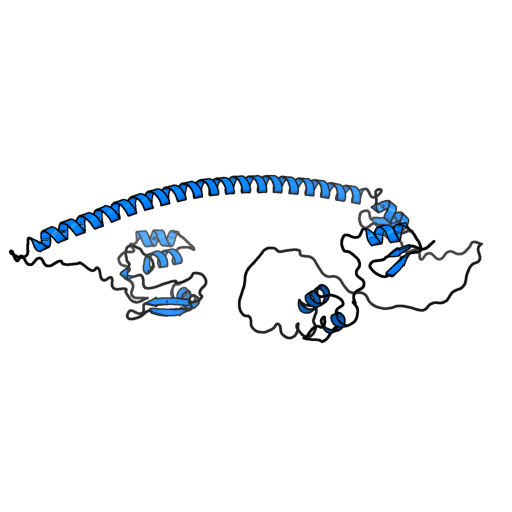 81 ILE A C 1
ATOM 654 O O . ILE A 1 81 ? 17.856 0.865 3.246 1.00 29.56 81 ILE A O 1
ATOM 658 N N . SER A 1 82 ? 16.591 0.821 1.485 1.00 26.47 82 SER A N 1
ATOM 659 C CA . SER A 1 82 ? 15.475 0.858 0.510 1.00 26.47 82 SER A CA 1
ATOM 660 C C . SER A 1 82 ? 15.983 0.713 -0.959 1.00 26.47 82 SER A C 1
ATOM 662 O O . SER A 1 82 ? 17.186 0.604 -1.172 1.00 26.47 82 SER A O 1
ATOM 664 N N . GLN A 1 83 ? 15.064 0.790 -1.942 1.00 25.42 83 GLN A N 1
ATOM 665 C CA . GLN A 1 83 ? 15.166 1.371 -3.318 1.00 25.42 83 GLN A CA 1
ATOM 666 C C . GLN A 1 83 ? 16.548 1.390 -4.043 1.00 25.42 83 GLN A C 1
ATOM 668 O O . GLN A 1 83 ? 17.448 2.110 -3.631 1.00 25.42 83 GLN A O 1
ATOM 673 N N . ASN A 1 84 ? 16.793 0.787 -5.220 1.00 27.88 84 ASN A N 1
ATOM 674 C CA . ASN A 1 84 ? 15.935 0.510 -6.387 1.00 27.88 84 ASN A CA 1
ATOM 675 C C . ASN A 1 84 ? 16.623 -0.453 -7.389 1.00 27.88 84 ASN A C 1
ATOM 677 O O . ASN A 1 84 ? 17.836 -0.389 -7.589 1.00 27.88 84 ASN A O 1
ATOM 681 N N . GLU A 1 85 ? 15.820 -1.233 -8.114 1.00 23.77 85 GLU A N 1
ATOM 682 C CA . GLU A 1 85 ? 16.181 -1.982 -9.335 1.00 23.77 85 GLU A CA 1
ATOM 683 C C . GLU A 1 85 ? 15.583 -1.305 -10.599 1.00 23.77 85 GLU A C 1
ATOM 685 O O . GLU A 1 85 ? 14.847 -0.327 -10.448 1.00 23.77 85 GLU A O 1
ATOM 690 N N . PRO A 1 86 ? 15.811 -1.794 -11.845 1.00 33.12 86 PRO A N 1
ATOM 691 C CA . PRO A 1 86 ? 16.776 -2.805 -12.303 1.00 33.12 86 PRO A CA 1
ATOM 692 C C . PRO A 1 86 ? 17.738 -2.287 -13.395 1.00 33.12 86 PRO A C 1
ATOM 694 O O . PRO A 1 86 ? 17.506 -1.260 -14.036 1.00 33.12 86 PRO A O 1
ATOM 697 N N . LYS A 1 87 ? 18.774 -3.076 -13.719 1.00 25.31 87 LYS A N 1
ATOM 698 C CA . LYS A 1 87 ? 19.392 -3.065 -15.060 1.00 25.31 87 LYS A CA 1
ATOM 699 C C . LYS A 1 87 ? 19.659 -4.477 -15.575 1.00 25.31 87 LYS A C 1
ATOM 701 O O . LYS A 1 87 ? 20.654 -5.105 -15.233 1.00 25.31 87 LYS A O 1
ATOM 706 N N . ASN A 1 88 ? 18.774 -4.927 -16.457 1.00 25.25 88 ASN A N 1
ATOM 707 C CA . ASN A 1 88 ? 18.992 -6.077 -17.323 1.00 25.25 88 ASN A CA 1
ATOM 708 C C . ASN A 1 88 ? 20.061 -5.744 -18.386 1.00 25.25 88 ASN A C 1
ATOM 710 O O . ASN A 1 88 ? 19.878 -4.780 -19.128 1.00 25.25 88 ASN A O 1
ATOM 714 N N . SER A 1 89 ? 21.144 -6.526 -18.468 1.00 25.94 89 SER A N 1
ATOM 715 C CA . SER A 1 89 ? 21.476 -7.248 -19.711 1.00 25.94 89 SER A CA 1
ATOM 716 C C . SER A 1 89 ? 22.626 -8.247 -19.537 1.00 25.94 89 SER A C 1
ATOM 718 O O . SER A 1 89 ? 23.716 -7.882 -1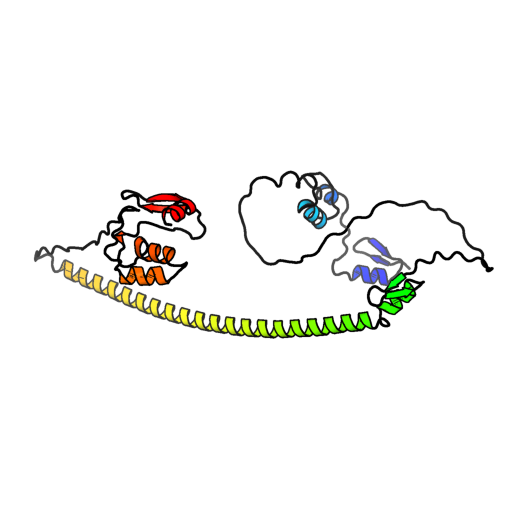9.113 1.00 25.94 89 SER A O 1
ATOM 720 N N . GLN A 1 90 ? 22.345 -9.484 -19.954 1.00 27.52 90 GLN A N 1
ATOM 721 C CA . GLN A 1 90 ? 23.159 -10.339 -20.835 1.00 27.52 90 GLN A CA 1
ATOM 722 C C . GLN A 1 90 ? 24.660 -10.562 -20.536 1.00 27.52 90 GLN A C 1
ATOM 724 O O . GLN A 1 90 ? 25.498 -9.666 -20.585 1.00 27.52 90 GLN A O 1
ATOM 729 N N . ASN A 1 91 ? 24.998 -11.845 -20.369 1.00 28.12 91 ASN A N 1
ATOM 730 C CA . ASN A 1 91 ? 26.361 -12.378 -20.454 1.00 28.12 91 ASN A CA 1
ATOM 731 C C . ASN A 1 91 ? 26.920 -12.283 -21.884 1.00 28.12 91 ASN A C 1
ATOM 733 O O . ASN A 1 91 ? 26.142 -12.402 -22.824 1.00 28.12 91 ASN A O 1
ATOM 737 N N . GLU A 1 92 ? 28.253 -12.269 -22.027 1.00 27.25 92 GLU A N 1
ATOM 738 C CA . GLU A 1 92 ? 28.985 -13.196 -22.919 1.00 27.25 92 GLU A CA 1
ATOM 739 C C . GLU A 1 92 ? 30.495 -13.281 -22.521 1.00 27.25 92 GLU A C 1
ATOM 741 O O . GLU A 1 92 ? 30.852 -12.662 -21.510 1.00 27.25 92 GLU A O 1
ATOM 746 N N . PRO A 1 93 ? 31.358 -14.166 -23.089 1.00 31.91 93 PRO A N 1
ATOM 747 C CA . PRO A 1 93 ? 32.167 -15.046 -22.228 1.00 31.91 93 PRO A CA 1
ATOM 748 C C . PRO A 1 93 ? 33.607 -14.597 -21.912 1.00 31.91 93 PRO A C 1
ATOM 750 O O . PRO A 1 93 ? 34.097 -13.546 -22.320 1.00 31.91 93 PRO A O 1
ATOM 753 N N . LYS A 1 94 ? 34.307 -15.440 -21.137 1.00 26.53 94 LYS A N 1
ATOM 754 C CA . LYS A 1 94 ? 35.644 -15.173 -20.588 1.00 26.53 94 LYS A CA 1
ATOM 755 C C . LYS A 1 94 ? 36.797 -15.671 -21.468 1.00 26.53 94 LYS A C 1
ATOM 757 O O . LYS A 1 94 ? 36.899 -16.853 -21.768 1.00 26.53 94 LYS A O 1
ATOM 762 N N . ASN A 1 95 ? 37.727 -14.749 -21.695 1.00 27.25 95 ASN A N 1
ATOM 763 C CA . ASN A 1 95 ? 39.172 -14.919 -21.890 1.00 27.25 95 ASN A CA 1
ATOM 764 C C . ASN A 1 95 ? 39.841 -16.137 -21.204 1.00 27.25 95 ASN A C 1
ATOM 766 O O . ASN A 1 95 ? 39.572 -16.377 -20.024 1.00 27.25 95 ASN A O 1
ATOM 770 N N . SER A 1 96 ? 40.822 -16.756 -21.886 1.00 29.59 96 SER A N 1
ATOM 771 C CA . SER A 1 96 ? 42.204 -17.152 -21.460 1.00 29.59 96 SER A CA 1
ATOM 772 C C . SER A 1 96 ? 42.792 -18.095 -22.541 1.00 29.59 96 SER A C 1
ATOM 774 O O . SER A 1 96 ? 42.005 -18.731 -23.232 1.00 29.59 96 SER A O 1
ATOM 776 N N . GLN A 1 97 ? 44.092 -18.283 -22.809 1.00 28.44 97 GLN A N 1
ATOM 777 C CA . GLN A 1 97 ? 45.406 -17.991 -22.181 1.00 28.44 97 GLN A CA 1
ATOM 778 C C . GLN A 1 97 ? 46.399 -17.510 -23.296 1.00 28.44 97 GLN A C 1
ATOM 780 O O . GLN A 1 97 ? 46.022 -17.574 -24.461 1.00 28.44 97 GLN A O 1
ATOM 785 N N . ASN A 1 98 ? 47.659 -17.064 -23.119 1.00 31.11 98 ASN A N 1
ATOM 786 C CA . ASN A 1 98 ? 48.537 -16.765 -21.965 1.00 31.11 98 ASN A CA 1
ATOM 787 C C . ASN A 1 98 ? 49.646 -15.751 -22.381 1.00 31.11 98 ASN A C 1
ATOM 789 O O . ASN A 1 98 ? 49.705 -15.332 -23.535 1.00 31.11 98 ASN A O 1
ATOM 793 N N . GLU A 1 99 ? 50.562 -15.413 -21.464 1.00 24.56 99 GLU A N 1
ATOM 794 C CA . GLU A 1 99 ? 51.805 -14.642 -21.706 1.00 24.56 99 GLU A CA 1
ATOM 795 C C . GLU A 1 99 ? 53.087 -15.534 -21.546 1.00 24.56 99 GLU A C 1
ATOM 797 O O . GLU A 1 99 ? 52.956 -16.757 -21.476 1.00 24.56 99 GLU A O 1
ATOM 802 N N . PRO A 1 100 ? 54.334 -15.007 -21.439 1.00 42.00 100 PRO A N 1
ATOM 803 C CA . PRO A 1 100 ? 55.132 -14.419 -22.529 1.00 42.00 100 PRO A CA 1
ATOM 804 C C . PRO A 1 100 ? 56.590 -14.954 -22.585 1.00 42.00 100 PRO A C 1
ATOM 806 O O . PRO A 1 100 ? 57.089 -15.524 -21.614 1.00 42.00 100 PRO A O 1
ATOM 809 N N . LYS A 1 101 ? 57.357 -14.637 -23.646 1.00 29.17 101 LYS A N 1
ATOM 810 C CA . LYS A 1 101 ? 58.838 -14.547 -23.576 1.00 29.17 101 LYS A CA 1
ATOM 811 C C . LYS A 1 101 ? 59.396 -13.364 -24.379 1.00 29.17 101 LYS A C 1
ATOM 813 O O . LYS A 1 101 ? 58.779 -12.887 -25.323 1.00 29.17 101 LYS A O 1
ATOM 818 N N . ASN A 1 102 ? 60.561 -12.883 -23.944 1.00 26.84 102 ASN A N 1
ATOM 819 C CA . ASN A 1 102 ? 61.228 -11.644 -24.358 1.00 26.84 102 ASN A CA 1
ATOM 820 C C . ASN A 1 102 ? 62.615 -11.945 -24.954 1.00 26.84 102 ASN A C 1
ATOM 822 O O . ASN A 1 102 ? 63.317 -12.787 -24.400 1.00 26.84 102 ASN A O 1
ATOM 826 N N . SER A 1 103 ? 63.015 -11.212 -26.001 1.00 29.62 103 SER A N 1
ATOM 827 C CA . SER A 1 103 ? 64.420 -10.903 -26.326 1.00 29.62 103 SER A CA 1
ATOM 828 C C . SER A 1 103 ? 64.522 -9.751 -27.339 1.00 29.62 103 SER A C 1
ATOM 830 O O . SER A 1 103 ? 63.561 -9.437 -28.037 1.00 29.62 103 SER A O 1
ATOM 832 N N . GLN A 1 104 ? 65.685 -9.095 -27.393 1.00 33.56 104 GLN A N 1
ATOM 833 C CA . GLN A 1 104 ? 65.933 -7.857 -28.151 1.00 33.56 104 GLN A CA 1
ATOM 834 C C . GLN A 1 104 ? 66.748 -8.097 -29.431 1.00 33.56 104 GLN A C 1
ATOM 836 O O . GLN A 1 104 ? 67.559 -9.015 -29.456 1.00 33.56 104 GLN A O 1
ATOM 841 N N . ILE A 1 105 ? 66.636 -7.188 -30.413 1.00 31.86 105 ILE A N 1
ATOM 842 C CA . ILE A 1 105 ? 67.740 -6.616 -31.227 1.00 31.86 105 ILE A CA 1
ATOM 843 C C . ILE A 1 105 ? 67.194 -5.403 -32.025 1.00 31.86 105 ILE A C 1
ATOM 845 O O . ILE A 1 105 ? 65.980 -5.261 -32.174 1.00 31.86 105 ILE A O 1
ATOM 849 N N . LYS A 1 106 ? 68.064 -4.467 -32.447 1.00 33.16 106 LYS A N 1
ATOM 850 C CA . LYS A 1 106 ? 67.691 -3.203 -33.136 1.00 33.16 106 LYS A CA 1
ATOM 851 C C . LYS A 1 106 ? 67.995 -3.244 -34.671 1.00 33.16 106 LYS A C 1
ATOM 853 O O . LYS A 1 106 ? 68.047 -4.350 -35.199 1.00 33.16 106 LYS A O 1
ATOM 858 N N . PRO A 1 107 ? 68.085 -2.140 -35.460 1.00 45.59 107 PRO A N 1
ATOM 859 C CA . PRO A 1 107 ? 67.310 -2.067 -36.705 1.00 45.59 107 PRO A CA 1
ATOM 860 C C . PRO A 1 107 ? 68.147 -1.979 -37.999 1.00 45.59 107 PRO A C 1
ATOM 862 O O . PRO A 1 107 ? 69.284 -1.511 -37.994 1.00 45.59 107 PRO A O 1
ATOM 865 N N . LYS A 1 108 ? 67.530 -2.301 -39.143 1.00 29.56 108 LYS A N 1
ATOM 866 C CA . LYS A 1 108 ? 67.954 -1.849 -40.484 1.00 29.56 108 LYS A CA 1
ATOM 867 C C . LYS A 1 108 ? 66.730 -1.482 -41.332 1.00 29.56 108 LYS A C 1
ATOM 869 O O . LYS A 1 108 ? 65.608 -1.835 -40.982 1.00 29.56 108 LYS A O 1
ATOM 874 N N . ASN A 1 109 ? 66.956 -0.707 -42.390 1.00 31.55 109 ASN A N 1
ATOM 875 C CA . ASN A 1 109 ? 65.931 -0.030 -43.187 1.00 31.55 109 ASN A CA 1
ATOM 876 C C . ASN A 1 109 ? 66.125 -0.329 -44.686 1.00 31.55 109 ASN A C 1
ATOM 878 O O . ASN A 1 109 ? 67.273 -0.480 -45.098 1.00 31.55 109 ASN A O 1
ATOM 882 N N . SER A 1 110 ? 65.035 -0.300 -45.469 1.00 36.03 110 SER A N 1
ATOM 883 C CA . SER A 1 110 ? 65.000 -0.404 -46.949 1.00 36.03 110 SER A CA 1
ATOM 884 C C . SER A 1 110 ? 65.449 -1.777 -47.523 1.00 36.03 110 SER A C 1
ATOM 886 O O . SER A 1 110 ? 66.457 -2.321 -47.100 1.00 36.03 110 SER A O 1
ATOM 888 N N . GLN A 1 111 ? 64.794 -2.422 -48.501 1.00 34.72 111 GLN A N 1
ATOM 889 C CA . GLN A 1 111 ? 63.868 -1.957 -49.550 1.00 34.72 111 GLN A CA 1
ATOM 890 C C . GLN A 1 111 ? 62.690 -2.933 -49.823 1.00 34.72 111 GLN A C 1
ATOM 892 O O . GLN A 1 111 ? 62.522 -3.954 -49.165 1.00 34.72 111 GLN A O 1
ATOM 897 N N . ILE A 1 112 ? 61.841 -2.565 -50.790 1.00 43.94 112 ILE A N 1
ATOM 898 C CA . ILE A 1 112 ? 60.506 -3.109 -51.079 1.00 43.94 112 ILE A CA 1
ATOM 899 C C . ILE A 1 112 ? 60.559 -4.393 -51.932 1.00 43.94 112 ILE A C 1
ATOM 901 O O . ILE A 1 112 ? 61.068 -4.339 -53.049 1.00 43.94 112 ILE A O 1
ATOM 905 N N . LYS A 1 113 ? 59.913 -5.479 -51.471 1.00 38.31 113 LYS A N 1
ATOM 906 C CA . LYS A 1 113 ? 58.824 -6.220 -52.168 1.00 38.31 113 LYS A CA 1
ATOM 907 C C . LYS A 1 113 ? 58.612 -7.620 -51.575 1.00 38.31 113 LYS A C 1
ATOM 909 O O . LYS A 1 113 ? 59.462 -8.485 -51.735 1.00 38.31 113 LYS A O 1
ATOM 914 N N . LEU A 1 114 ? 57.417 -7.860 -51.039 1.00 30.38 114 LEU A N 1
ATOM 915 C CA . LEU A 1 114 ? 56.496 -8.924 -51.468 1.00 30.38 114 LEU A CA 1
ATOM 916 C C . LEU A 1 114 ? 55.117 -8.657 -50.841 1.00 30.38 114 LEU A C 1
ATOM 918 O O . LEU A 1 114 ? 55.010 -7.857 -49.911 1.00 30.38 114 LEU A O 1
ATOM 922 N N . ILE A 1 115 ? 54.067 -9.247 -51.412 1.00 44.84 115 ILE A N 1
ATOM 923 C CA . ILE A 1 115 ? 52.682 -9.091 -50.949 1.00 44.84 115 ILE A CA 1
ATOM 924 C C . ILE A 1 115 ? 52.367 -10.255 -50.007 1.00 44.84 115 ILE A C 1
ATOM 926 O O . ILE A 1 115 ? 52.584 -11.404 -50.382 1.00 44.84 115 ILE A O 1
ATOM 930 N N . ASP A 1 116 ? 51.838 -9.952 -48.823 1.00 36.84 116 ASP A N 1
ATOM 931 C CA . ASP A 1 116 ? 51.258 -10.931 -47.899 1.00 36.84 116 ASP A CA 1
ATOM 932 C C . ASP A 1 116 ? 49.938 -10.353 -47.357 1.00 36.84 116 ASP A C 1
ATOM 934 O O . ASP A 1 116 ? 49.898 -9.616 -46.367 1.00 36.84 116 ASP A O 1
ATOM 938 N N . ASP A 1 117 ? 48.858 -10.581 -48.109 1.00 43.59 117 ASP A N 1
ATOM 939 C CA . ASP A 1 117 ? 47.541 -9.967 -47.899 1.00 43.59 117 ASP A CA 1
ATOM 940 C C . ASP A 1 117 ? 46.743 -10.665 -46.783 1.00 43.59 117 ASP A C 1
ATOM 942 O O . ASP A 1 117 ? 45.667 -11.222 -46.995 1.00 43.59 117 ASP A O 1
ATOM 946 N N . ASN A 1 118 ? 47.247 -10.572 -45.551 1.00 54.97 118 ASN A N 1
ATOM 947 C CA . ASN A 1 118 ? 46.500 -10.881 -44.325 1.00 54.97 118 ASN A CA 1
ATOM 948 C C . ASN A 1 118 ? 46.286 -9.637 -43.446 1.00 54.97 118 ASN A C 1
ATOM 950 O O . ASN A 1 118 ? 46.371 -9.660 -42.217 1.00 54.97 118 ASN A O 1
ATOM 954 N N . HIS A 1 119 ? 45.981 -8.506 -44.089 1.00 56.28 119 HIS A N 1
ATOM 955 C CA . HIS A 1 119 ? 45.558 -7.307 -43.375 1.00 56.28 119 HIS A CA 1
ATOM 956 C C . HIS A 1 119 ? 44.075 -7.426 -42.982 1.00 56.28 119 HIS A C 1
ATOM 958 O O . HIS A 1 119 ? 43.190 -7.054 -43.754 1.00 56.28 119 HIS A O 1
ATOM 964 N N . ASP A 1 120 ? 43.814 -7.933 -41.771 1.00 70.12 120 ASP A N 1
ATOM 965 C CA . ASP A 1 120 ? 42.467 -8.136 -41.213 1.00 70.12 120 ASP A CA 1
ATOM 966 C C . ASP A 1 120 ? 41.542 -6.936 -41.481 1.00 70.12 120 ASP A C 1
ATOM 968 O O . ASP A 1 120 ? 41.760 -5.819 -41.001 1.00 70.12 120 ASP A O 1
ATOM 972 N N . ASN A 1 121 ? 40.505 -7.162 -42.290 1.00 80.44 121 ASN A N 1
ATOM 973 C CA . ASN A 1 121 ? 39.706 -6.098 -42.894 1.00 80.44 121 ASN A CA 1
ATOM 974 C C . ASN A 1 121 ? 38.668 -5.535 -41.904 1.00 80.44 121 ASN A C 1
ATOM 976 O O . ASN A 1 121 ? 37.514 -5.972 -41.839 1.00 80.44 121 ASN A O 1
ATOM 980 N N . ILE A 1 122 ? 39.077 -4.532 -41.123 1.00 87.44 122 ILE A N 1
ATOM 981 C CA . ILE A 1 122 ? 38.322 -4.028 -39.972 1.00 87.44 122 ILE A CA 1
ATOM 982 C C . ILE A 1 122 ? 37.049 -3.291 -40.416 1.00 87.44 122 ILE A C 1
ATOM 984 O O . ILE A 1 122 ? 37.088 -2.218 -41.023 1.00 87.44 122 ILE A O 1
ATOM 988 N N . LYS A 1 123 ? 35.886 -3.854 -40.079 1.00 91.25 123 LYS A N 1
ATOM 989 C CA . LYS A 1 123 ? 34.569 -3.334 -40.470 1.00 91.25 123 LYS A CA 1
ATOM 990 C C . LYS A 1 123 ? 34.000 -2.354 -39.436 1.00 91.25 123 LYS A C 1
ATOM 992 O O . LYS A 1 123 ? 34.135 -2.542 -38.233 1.00 91.25 123 LYS A O 1
ATOM 997 N N . CYS A 1 124 ? 33.324 -1.306 -39.903 1.00 91.44 124 CYS A N 1
ATOM 998 C CA . CYS A 1 124 ? 32.572 -0.376 -39.061 1.00 91.44 124 CYS A CA 1
ATOM 999 C C . CYS A 1 124 ? 31.177 -0.925 -38.737 1.00 91.44 124 CYS A C 1
ATOM 1001 O O . CYS A 1 124 ? 30.352 -1.077 -39.639 1.00 91.44 124 CYS A O 1
ATOM 1003 N N . ASN A 1 125 ? 30.877 -1.134 -37.453 1.00 90.12 125 ASN A N 1
ATOM 1004 C CA . ASN A 1 125 ? 29.615 -1.736 -37.003 1.00 90.12 125 ASN A CA 1
ATOM 1005 C C . ASN A 1 125 ? 28.359 -0.946 -37.427 1.00 90.12 125 ASN A C 1
ATOM 1007 O O . ASN A 1 125 ? 27.321 -1.552 -37.667 1.00 90.12 125 ASN A O 1
ATOM 1011 N N . HIS A 1 126 ? 28.446 0.383 -37.571 1.00 89.19 126 HIS A N 1
ATOM 1012 C CA . HIS A 1 126 ? 27.286 1.226 -37.901 1.00 89.19 126 HIS A CA 1
ATOM 1013 C C . HIS A 1 126 ? 26.988 1.311 -39.406 1.00 89.19 126 HIS A C 1
ATOM 1015 O O . HIS A 1 126 ? 25.830 1.311 -39.802 1.00 89.19 126 HIS A O 1
ATOM 1021 N N . CYS A 1 127 ? 28.012 1.419 -40.264 1.00 90.94 127 CYS A N 1
ATOM 1022 C CA . CYS A 1 127 ? 27.823 1.657 -41.707 1.00 90.94 127 CYS A CA 1
ATOM 1023 C C . CYS A 1 127 ? 28.472 0.603 -42.619 1.00 90.94 127 CYS A C 1
ATOM 1025 O O . CYS A 1 127 ? 28.543 0.800 -43.830 1.00 90.94 127 CYS A O 1
ATOM 1027 N N . LYS A 1 128 ? 28.982 -0.494 -42.043 1.00 90.25 128 LYS A N 1
ATOM 1028 C CA . LYS A 1 128 ? 29.571 -1.671 -42.711 1.00 90.25 128 LYS A CA 1
ATOM 1029 C C . LYS A 1 128 ? 30.767 -1.401 -43.646 1.00 90.25 128 LYS A C 1
ATOM 1031 O O . LYS A 1 128 ? 31.294 -2.347 -44.227 1.00 90.25 128 LYS A O 1
ATOM 1036 N N . ARG A 1 129 ? 31.255 -0.154 -43.737 1.00 89.62 129 ARG A N 1
ATOM 1037 C CA . ARG A 1 129 ? 32.507 0.214 -44.427 1.00 89.62 129 ARG A CA 1
ATOM 1038 C C . ARG A 1 129 ? 33.705 -0.522 -43.830 1.00 89.62 129 ARG A C 1
ATOM 1040 O O . ARG A 1 129 ? 33.782 -0.682 -42.613 1.00 89.62 129 ARG A O 1
ATOM 1047 N N . VAL A 1 130 ? 34.632 -0.918 -44.694 1.00 91.56 130 VAL A N 1
ATOM 1048 C CA . VAL A 1 130 ? 35.861 -1.646 -44.356 1.00 91.56 130 VAL A CA 1
ATOM 1049 C C . VAL A 1 130 ? 37.050 -0.680 -44.307 1.00 91.56 130 VAL A C 1
ATOM 1051 O O . VAL A 1 130 ? 37.091 0.298 -45.054 1.00 91.56 130 VAL A O 1
ATOM 1054 N N . PHE A 1 131 ? 37.994 -0.941 -43.405 1.00 91.62 131 PHE A N 1
ATOM 1055 C CA . PHE A 1 131 ? 39.214 -0.169 -43.195 1.00 91.62 131 PHE A CA 1
ATOM 1056 C C . PHE A 1 131 ? 40.378 -1.125 -42.924 1.00 91.62 131 PHE A C 1
ATOM 1058 O O . PHE A 1 131 ? 40.274 -1.970 -42.042 1.00 91.62 131 PHE A O 1
ATOM 1065 N N . THR A 1 132 ? 41.511 -0.935 -43.598 1.00 88.75 132 THR A N 1
ATOM 1066 C CA . THR A 1 132 ? 42.751 -1.670 -43.290 1.00 88.75 132 THR A CA 1
ATOM 1067 C C . THR A 1 132 ? 43.275 -1.314 -41.894 1.00 88.75 132 THR A C 1
ATOM 1069 O O . THR A 1 132 ? 43.595 -2.179 -41.088 1.00 88.75 132 THR A O 1
ATOM 1072 N N . LEU A 1 133 ? 43.308 -0.020 -41.553 1.00 87.56 133 LEU A N 1
ATOM 1073 C CA . LEU A 1 133 ? 43.903 0.468 -40.306 1.00 87.56 133 LEU A CA 1
ATOM 1074 C C . LEU A 1 133 ? 42.866 0.853 -39.240 1.00 87.56 133 LEU A C 1
ATOM 1076 O O . LEU A 1 133 ? 41.975 1.678 -39.468 1.00 87.56 133 LEU A O 1
ATOM 1080 N N . LYS A 1 134 ? 43.079 0.371 -38.007 1.00 88.62 134 LYS A N 1
ATOM 1081 C CA . LYS A 1 134 ? 42.281 0.713 -36.809 1.00 88.62 134 LYS A CA 1
ATOM 1082 C C . LYS A 1 134 ? 42.247 2.222 -36.528 1.00 88.62 134 LYS A C 1
ATOM 1084 O O . LYS A 1 134 ? 41.231 2.753 -36.090 1.00 88.62 134 LYS A O 1
ATOM 1089 N N . SER A 1 135 ? 43.328 2.938 -36.839 1.00 88.38 135 SER A N 1
ATOM 1090 C CA . SER A 1 135 ? 43.399 4.403 -36.755 1.00 88.38 135 SER A CA 1
ATOM 1091 C C . SER A 1 135 ? 42.462 5.102 -37.753 1.00 88.38 135 SER A C 1
ATOM 1093 O O . SER A 1 135 ? 41.832 6.102 -37.402 1.00 88.38 135 SER A O 1
ATOM 1095 N N . SER A 1 136 ? 42.308 4.560 -38.964 1.00 90.06 136 SER A N 1
ATOM 1096 C CA . SER A 1 136 ? 41.374 5.059 -39.982 1.00 90.06 136 SER A CA 1
ATOM 1097 C C . SER A 1 136 ? 39.916 4.809 -39.596 1.00 90.06 136 SER A C 1
ATOM 1099 O O . SER A 1 136 ? 39.093 5.714 -39.763 1.00 90.06 136 SER A O 1
ATOM 1101 N N . LEU A 1 137 ? 39.615 3.641 -39.009 1.00 91.50 137 LEU A N 1
ATOM 1102 C CA . LEU A 1 137 ? 38.304 3.337 -38.424 1.00 91.50 137 LEU A CA 1
ATOM 1103 C C . LEU A 1 137 ? 37.979 4.271 -37.246 1.00 91.50 137 LEU A C 1
ATOM 1105 O O . LEU A 1 137 ? 36.898 4.854 -37.218 1.00 91.50 137 LEU A O 1
ATOM 1109 N N . ASN A 1 138 ? 38.912 4.501 -36.318 1.00 90.00 138 ASN A N 1
ATOM 1110 C CA . ASN A 1 138 ? 38.705 5.431 -35.200 1.00 90.00 138 ASN A CA 1
ATOM 1111 C C . ASN A 1 138 ? 38.413 6.857 -35.702 1.00 90.00 138 ASN A C 1
ATOM 1113 O O . ASN A 1 138 ? 37.385 7.434 -35.349 1.00 90.00 138 ASN A O 1
ATOM 1117 N N . LYS A 1 139 ? 39.227 7.377 -36.635 1.00 90.19 139 LYS A N 1
ATOM 1118 C CA . LYS A 1 139 ? 38.984 8.665 -37.320 1.00 90.19 139 LYS A CA 1
ATOM 1119 C C . LYS A 1 139 ? 37.694 8.686 -38.155 1.00 90.19 139 LYS A C 1
ATOM 1121 O O . LYS A 1 139 ? 37.299 9.740 -38.651 1.00 90.19 139 LYS A O 1
ATOM 1126 N N . HIS A 1 140 ? 37.060 7.543 -38.408 1.00 92.00 140 HIS A N 1
ATOM 1127 C CA . HIS A 1 140 ? 35.742 7.463 -39.033 1.00 92.00 140 HIS A CA 1
ATOM 1128 C C . HIS A 1 140 ? 34.624 7.502 -37.979 1.00 92.00 140 HIS A C 1
ATOM 1130 O O . HIS A 1 140 ? 33.727 8.338 -38.087 1.00 92.00 140 HIS A O 1
ATOM 1136 N N . LEU A 1 141 ? 34.716 6.682 -36.929 1.00 87.81 141 LEU A N 1
ATOM 1137 C CA . LEU A 1 141 ? 33.765 6.638 -35.812 1.00 87.81 141 LEU A CA 1
ATOM 1138 C C . LEU A 1 141 ? 33.683 7.963 -35.033 1.00 87.81 141 LEU A C 1
ATOM 1140 O O . LEU A 1 141 ? 32.610 8.313 -34.557 1.00 87.81 141 LEU A O 1
ATOM 1144 N N . GLN A 1 142 ? 34.781 8.721 -34.951 1.00 86.38 142 GLN A N 1
ATOM 1145 C CA . GLN A 1 142 ? 34.844 10.016 -34.257 1.00 86.38 142 GLN A CA 1
ATOM 1146 C C . GLN A 1 142 ? 34.120 11.179 -34.967 1.00 86.38 142 GLN A C 1
ATOM 1148 O O . GLN A 1 142 ? 33.993 12.242 -34.370 1.00 86.38 142 GLN A O 1
ATOM 1153 N N . GLY A 1 143 ? 33.657 11.027 -36.216 1.00 83.81 143 GLY A N 1
ATOM 1154 C CA . GLY A 1 143 ? 32.935 12.125 -36.888 1.00 83.81 143 GLY A CA 1
ATOM 1155 C C . GLY A 1 143 ? 32.674 12.006 -38.393 1.00 83.81 143 GLY A C 1
ATOM 1156 O O . GLY A 1 143 ? 31.971 12.844 -38.949 1.00 83.81 143 GLY A O 1
ATOM 1157 N N . ARG A 1 144 ? 33.192 10.975 -39.078 1.00 85.44 144 ARG A N 1
ATOM 1158 C CA . ARG A 1 144 ? 32.971 10.749 -40.527 1.00 85.44 144 ARG A CA 1
ATOM 1159 C C . ARG A 1 144 ? 31.996 9.597 -40.820 1.00 85.44 144 ARG A C 1
ATOM 1161 O O . ARG A 1 144 ? 31.834 9.198 -41.973 1.00 85.44 144 ARG A O 1
ATOM 1168 N N . CYS A 1 145 ? 31.362 9.036 -39.792 1.00 90.88 145 CYS A N 1
ATOM 1169 C CA . CYS A 1 145 ? 30.349 7.993 -39.908 1.00 90.88 145 CYS A CA 1
ATOM 1170 C C . CYS A 1 145 ? 28.945 8.609 -39.874 1.00 90.88 145 CYS A C 1
ATOM 1172 O O . CYS A 1 145 ? 28.444 8.921 -38.796 1.00 90.88 145 CYS A O 1
ATOM 1174 N N . LYS A 1 146 ? 28.310 8.775 -41.047 1.00 89.88 146 LYS A N 1
ATOM 1175 C CA . LYS A 1 146 ? 26.956 9.358 -41.157 1.00 89.88 146 LYS A CA 1
ATOM 1176 C C . LYS A 1 146 ? 25.940 8.616 -40.277 1.00 89.88 146 LYS A C 1
ATOM 1178 O O . LYS A 1 146 ? 25.340 9.240 -39.414 1.00 89.88 146 LYS A O 1
ATOM 1183 N N . VAL A 1 147 ? 25.858 7.288 -40.417 1.00 88.62 147 VAL A N 1
ATOM 1184 C CA . VAL A 1 147 ? 24.905 6.442 -39.670 1.00 88.62 147 VAL A CA 1
ATOM 1185 C C . VAL A 1 147 ? 25.098 6.554 -38.156 1.00 88.62 147 VAL A C 1
ATOM 1187 O O . VAL A 1 147 ? 24.124 6.713 -37.430 1.00 88.62 147 VAL A O 1
ATOM 1190 N N . LYS A 1 148 ? 26.350 6.541 -37.668 1.00 89.38 148 LYS A N 1
ATOM 1191 C CA . LYS A 1 148 ? 26.617 6.745 -36.238 1.00 89.38 148 LYS A CA 1
ATOM 1192 C C . LYS A 1 148 ? 26.176 8.142 -35.791 1.00 89.38 148 LYS A C 1
ATOM 1194 O O . LYS A 1 148 ? 25.502 8.243 -34.781 1.00 89.38 148 LYS A O 1
ATOM 1199 N N . LYS A 1 149 ? 26.496 9.198 -36.553 1.00 88.62 149 LYS A N 1
ATOM 1200 C CA . LYS A 1 149 ? 26.094 10.574 -36.214 1.00 88.62 149 LYS A CA 1
ATOM 1201 C C . LYS A 1 149 ? 24.567 10.747 -36.171 1.00 88.62 149 LYS A C 1
ATOM 1203 O O . LYS A 1 149 ? 24.085 11.486 -35.324 1.00 88.62 149 LYS A O 1
ATOM 1208 N N . GLN A 1 150 ? 23.827 10.075 -37.053 1.00 86.06 150 GLN A N 1
ATOM 1209 C CA . GLN A 1 150 ? 22.357 10.078 -37.049 1.00 86.06 150 GLN A CA 1
ATOM 1210 C C . GLN A 1 150 ? 21.812 9.397 -35.786 1.00 86.06 150 GLN A C 1
ATOM 1212 O O . GLN A 1 150 ? 21.122 10.041 -35.008 1.00 86.06 150 GLN A O 1
ATOM 1217 N N . HIS A 1 151 ? 22.244 8.166 -35.504 1.00 87.00 151 HIS A N 1
ATOM 1218 C CA . HIS A 1 151 ? 21.845 7.432 -34.298 1.00 87.00 151 HIS A CA 1
ATOM 1219 C C . HIS A 1 151 ? 22.284 8.123 -32.988 1.00 87.00 151 HIS A C 1
ATOM 1221 O O . HIS A 1 151 ? 21.589 8.049 -31.977 1.00 87.00 151 HIS A O 1
ATOM 1227 N N . ASP A 1 152 ? 23.446 8.786 -32.967 1.00 88.06 152 ASP A N 1
ATOM 1228 C CA . ASP A 1 152 ? 23.868 9.610 -31.828 1.00 88.06 152 ASP A CA 1
ATOM 1229 C C . ASP A 1 152 ? 22.896 10.795 -31.638 1.00 88.06 152 ASP A C 1
ATOM 1231 O O . ASP A 1 152 ? 22.430 11.013 -30.526 1.00 88.06 152 ASP A O 1
ATOM 1235 N N . GLN A 1 153 ? 22.534 11.516 -32.710 1.00 89.62 153 GLN A N 1
ATOM 1236 C CA . GLN A 1 153 ? 21.585 12.640 -32.656 1.00 89.62 153 GLN A CA 1
ATOM 1237 C C . GLN A 1 153 ? 20.189 12.195 -32.196 1.00 89.62 153 GLN A C 1
ATOM 1239 O O . GLN A 1 153 ? 19.649 12.764 -31.253 1.00 89.62 153 GLN A O 1
ATOM 1244 N N . GLU A 1 154 ? 19.640 11.138 -32.800 1.00 91.50 154 GLU A N 1
ATOM 1245 C CA . GLU A 1 154 ? 18.339 10.549 -32.442 1.00 91.50 154 GLU A CA 1
ATOM 1246 C C . GLU A 1 154 ? 18.270 10.183 -30.949 1.00 91.50 154 GLU A C 1
ATOM 1248 O O . GLU A 1 154 ? 17.235 10.343 -30.298 1.00 91.50 154 GLU A O 1
ATOM 1253 N N . LYS A 1 155 ? 19.396 9.732 -30.382 1.00 91.56 155 LYS A N 1
ATOM 1254 C CA . LYS A 1 155 ? 19.528 9.400 -28.964 1.00 91.56 155 LYS A CA 1
ATOM 1255 C C . LYS A 1 155 ? 19.588 10.640 -28.062 1.00 91.56 155 LYS A C 1
ATOM 1257 O O . LYS A 1 155 ? 18.955 10.623 -27.007 1.00 91.56 155 LYS A O 1
ATOM 1262 N N . GLU A 1 156 ? 20.313 11.693 -28.441 1.00 92.44 156 GLU A N 1
ATOM 1263 C CA . GLU A 1 156 ? 20.336 12.957 -27.682 1.00 92.44 156 GLU A CA 1
ATOM 1264 C C . GLU A 1 156 ? 18.968 13.668 -27.732 1.00 92.44 156 GLU A C 1
ATOM 1266 O O . GLU A 1 156 ? 18.495 14.180 -26.713 1.00 92.44 156 GLU A O 1
ATOM 1271 N N . ASP A 1 157 ? 18.271 13.617 -28.872 1.00 93.88 157 ASP A N 1
ATOM 1272 C CA . ASP A 1 157 ? 16.913 14.152 -29.036 1.00 93.88 157 ASP A CA 1
ATOM 1273 C C . ASP A 1 157 ? 15.900 13.383 -28.163 1.00 93.88 157 ASP A C 1
ATOM 1275 O O . ASP A 1 157 ? 15.065 13.985 -27.477 1.00 93.88 157 ASP A O 1
ATOM 1279 N N . LEU A 1 158 ? 16.002 12.046 -28.125 1.00 93.81 158 LEU A N 1
ATOM 1280 C CA . LEU A 1 158 ? 15.206 11.190 -27.239 1.00 93.81 158 LEU A CA 1
ATOM 1281 C C . LEU A 1 158 ? 15.514 11.458 -25.759 1.00 93.81 158 LEU A C 1
ATOM 1283 O O . LEU A 1 158 ? 14.590 11.591 -24.957 1.00 93.81 158 LEU A O 1
ATOM 1287 N N . MET A 1 159 ? 16.789 11.579 -25.385 1.00 94.75 159 MET A N 1
ATOM 1288 C CA . MET A 1 159 ? 17.187 11.877 -24.007 1.00 94.75 159 MET A CA 1
ATOM 1289 C C . MET A 1 159 ? 16.692 13.262 -23.566 1.00 94.75 159 MET A C 1
ATOM 1291 O O . MET A 1 159 ? 16.167 13.400 -22.462 1.00 94.75 159 MET A O 1
ATOM 1295 N N . THR A 1 160 ? 16.751 14.261 -24.449 1.00 95.00 160 THR A N 1
ATOM 1296 C CA . THR A 1 160 ? 16.191 15.601 -24.212 1.00 95.00 160 THR A CA 1
ATOM 1297 C C . THR A 1 160 ? 14.674 15.557 -23.996 1.00 95.00 160 THR A C 1
ATOM 1299 O O . THR A 1 160 ? 14.154 16.264 -23.131 1.00 95.00 160 THR A O 1
ATOM 1302 N N . ARG A 1 161 ? 13.947 14.706 -24.737 1.00 95.88 161 ARG A N 1
ATOM 1303 C CA . ARG A 1 161 ? 12.500 14.495 -24.549 1.00 95.88 161 ARG A CA 1
ATOM 1304 C C . ARG A 1 161 ? 12.190 13.872 -23.185 1.00 95.88 161 ARG A C 1
ATOM 1306 O O . ARG A 1 161 ? 11.370 14.417 -22.451 1.00 95.88 161 ARG A O 1
ATOM 1313 N N . LEU A 1 162 ? 12.891 12.794 -22.827 1.00 95.31 162 LEU A N 1
ATOM 1314 C CA . LEU A 1 162 ? 12.716 12.084 -21.554 1.00 95.31 162 LEU A CA 1
ATOM 1315 C C . LEU A 1 162 ? 13.038 12.965 -20.335 1.00 95.31 162 LEU A C 1
ATOM 1317 O O . LEU A 1 162 ? 12.378 12.855 -19.305 1.00 95.31 162 LEU A O 1
ATOM 1321 N N . ILE A 1 163 ? 14.022 13.867 -20.445 1.00 95.88 163 ILE A N 1
ATOM 1322 C CA . ILE A 1 163 ? 14.331 14.842 -19.387 1.00 95.88 163 ILE A CA 1
ATOM 1323 C C . ILE A 1 163 ? 13.154 15.806 -19.178 1.00 95.88 163 ILE A C 1
ATOM 1325 O O . ILE A 1 163 ? 12.723 15.981 -18.041 1.00 95.88 163 ILE A O 1
ATOM 1329 N N . LYS A 1 164 ? 12.582 16.374 -20.250 1.00 96.06 164 LYS A N 1
ATOM 1330 C CA . LYS A 1 164 ? 11.425 17.287 -20.156 1.00 96.06 164 LYS A CA 1
ATOM 1331 C C . LYS A 1 164 ? 10.188 16.605 -19.568 1.00 96.06 164 LYS A C 1
ATOM 1333 O O . LYS A 1 164 ? 9.572 17.143 -18.653 1.00 96.06 164 LYS A O 1
ATOM 1338 N N . GLU A 1 165 ? 9.864 15.405 -20.043 1.00 96.56 165 GLU A N 1
ATOM 1339 C CA . GLU A 1 165 ? 8.742 14.602 -19.539 1.00 96.56 165 GLU A CA 1
ATOM 1340 C C . GLU A 1 165 ? 8.899 14.275 -18.044 1.00 96.56 165 GLU A C 1
ATOM 1342 O O . GLU A 1 165 ? 7.943 14.381 -17.265 1.00 96.56 165 GLU A O 1
ATOM 1347 N N . LYS A 1 166 ? 10.129 13.967 -17.609 1.00 94.12 166 LYS A N 1
ATOM 1348 C CA . LYS A 1 166 ? 10.437 13.792 -16.190 1.00 94.12 166 LYS A CA 1
ATOM 1349 C C . LYS A 1 166 ? 10.292 15.100 -15.408 1.00 94.12 166 LYS A C 1
ATOM 1351 O O . LYS A 1 166 ? 9.656 15.091 -14.362 1.00 94.12 166 LYS A O 1
ATOM 1356 N N . GLU A 1 167 ? 10.825 16.221 -15.892 1.00 96.00 167 GLU A N 1
ATOM 1357 C CA . GLU A 1 167 ? 10.690 17.519 -15.215 1.00 96.00 167 GLU A CA 1
ATOM 1358 C C . GLU A 1 167 ? 9.228 17.953 -15.047 1.00 96.00 167 GLU A C 1
ATOM 1360 O O . GLU A 1 167 ? 8.868 18.520 -14.017 1.00 96.00 167 GLU A O 1
ATOM 1365 N N . GLU A 1 168 ? 8.372 17.699 -16.037 1.00 96.38 168 GLU A N 1
ATOM 1366 C CA . GLU A 1 168 ? 6.929 17.937 -15.934 1.00 96.38 168 GLU A CA 1
ATOM 1367 C C . GLU A 1 168 ? 6.256 17.013 -14.915 1.00 96.38 168 GLU A C 1
ATOM 1369 O O . GLU A 1 168 ? 5.372 17.450 -14.176 1.00 96.38 168 GLU A O 1
ATOM 1374 N N . SER A 1 169 ? 6.686 15.755 -14.842 1.00 93.06 169 SER A N 1
ATOM 1375 C CA . SER A 1 169 ? 6.195 14.780 -13.862 1.00 93.06 169 SER A CA 1
ATOM 1376 C C . SER A 1 169 ? 6.628 15.142 -12.435 1.00 93.06 169 SER A C 1
ATOM 1378 O O . SER A 1 169 ? 5.793 15.186 -11.533 1.00 93.06 169 SER A O 1
ATOM 1380 N N . ASP A 1 170 ? 7.894 15.520 -12.240 1.00 94.75 170 ASP A N 1
ATOM 1381 C CA . ASP A 1 170 ? 8.442 15.993 -10.963 1.00 94.75 170 ASP A CA 1
ATOM 1382 C C . ASP A 1 170 ? 7.765 17.308 -10.509 1.00 94.75 170 ASP A C 1
ATOM 1384 O O . ASP A 1 170 ? 7.568 17.520 -9.310 1.00 94.75 170 ASP A O 1
ATOM 1388 N N . LYS A 1 171 ? 7.362 18.190 -11.442 1.00 96.56 171 LYS A N 1
ATOM 1389 C CA . LYS A 1 171 ? 6.544 19.388 -11.149 1.00 96.56 171 LYS A CA 1
ATOM 1390 C C . LYS A 1 171 ? 5.133 19.010 -10.681 1.00 96.56 171 LYS A C 1
ATOM 1392 O O . LYS A 1 171 ? 4.694 19.508 -9.646 1.00 96.56 171 LYS A O 1
ATOM 1397 N N . LYS A 1 172 ? 4.445 18.106 -11.393 1.00 96.31 172 LYS A N 1
ATOM 1398 C CA . LYS A 1 172 ? 3.102 17.606 -11.023 1.00 96.31 172 LYS A CA 1
ATOM 1399 C C . LYS A 1 172 ? 3.108 16.934 -9.642 1.00 96.31 172 LYS A C 1
ATOM 1401 O O . LYS A 1 172 ? 2.218 17.197 -8.839 1.00 96.31 172 LYS A O 1
ATOM 1406 N N . LEU A 1 173 ? 4.134 16.136 -9.339 1.00 95.88 173 LEU A N 1
ATOM 1407 C CA . LEU A 1 173 ? 4.290 15.465 -8.045 1.00 95.88 173 LEU A CA 1
ATOM 1408 C C . LEU A 1 173 ? 4.523 16.458 -6.891 1.00 95.88 173 LEU A C 1
ATOM 1410 O O . LEU A 1 173 ? 3.917 16.319 -5.832 1.00 95.88 173 LEU A O 1
ATOM 1414 N N . LYS A 1 174 ? 5.342 17.500 -7.093 1.00 96.12 174 LYS A N 1
ATOM 1415 C CA . LYS A 1 174 ? 5.548 18.563 -6.088 1.00 96.12 174 LYS A CA 1
ATOM 1416 C C . LYS A 1 174 ? 4.264 19.341 -5.786 1.00 96.12 174 LYS A C 1
ATOM 1418 O O . LYS A 1 174 ? 3.967 19.589 -4.621 1.00 96.12 174 LYS A O 1
ATOM 1423 N N . GLU A 1 175 ? 3.492 19.677 -6.816 1.00 96.56 175 GLU A N 1
ATOM 1424 C CA . GLU A 1 175 ? 2.192 20.347 -6.672 1.00 96.56 175 GLU A CA 1
ATOM 1425 C C . GLU A 1 175 ? 1.166 19.465 -5.935 1.00 96.56 175 GLU A C 1
ATOM 1427 O O . GLU A 1 175 ? 0.405 19.957 -5.102 1.00 96.56 175 GLU A O 1
ATOM 1432 N N . GLN A 1 176 ? 1.169 18.148 -6.176 1.00 95.31 176 GLN A N 1
ATOM 1433 C CA . GLN A 1 176 ? 0.352 17.202 -5.409 1.00 95.31 176 GLN A CA 1
ATOM 1434 C C . GLN A 1 176 ? 0.782 17.125 -3.939 1.00 95.31 176 GLN A C 1
ATOM 1436 O O . GLN A 1 176 ? -0.076 17.233 -3.065 1.00 95.31 176 GLN A O 1
ATOM 1441 N N . ASN A 1 177 ? 2.082 16.997 -3.655 1.00 94.50 177 ASN A N 1
ATOM 1442 C CA . ASN A 1 177 ? 2.598 16.933 -2.282 1.00 94.50 177 ASN A CA 1
ATOM 1443 C C . ASN A 1 177 ? 2.232 18.188 -1.479 1.00 94.50 177 ASN A C 1
ATOM 1445 O O . ASN A 1 177 ? 1.672 18.059 -0.393 1.00 94.50 177 ASN A O 1
ATOM 1449 N N . LYS A 1 178 ? 2.412 19.386 -2.051 1.00 97.19 178 LYS A N 1
ATOM 1450 C CA . LYS A 1 178 ? 1.999 20.654 -1.425 1.00 97.19 178 LYS A CA 1
ATOM 1451 C C . LYS A 1 178 ? 0.507 20.665 -1.065 1.00 97.19 178 LYS A C 1
ATOM 1453 O O . LYS A 1 178 ? 0.137 21.054 0.037 1.00 97.19 178 LYS A O 1
ATOM 1458 N N . ARG A 1 179 ? -0.360 20.160 -1.951 1.00 95.56 179 ARG A N 1
ATOM 1459 C CA . ARG A 1 179 ? -1.810 20.031 -1.695 1.00 95.56 179 ARG A CA 1
ATOM 1460 C C . ARG A 1 179 ? -2.165 18.962 -0.655 1.00 95.56 179 ARG A C 1
ATOM 1462 O O . ARG A 1 179 ? -3.278 18.988 -0.129 1.00 95.56 179 ARG A O 1
ATOM 1469 N N . PHE A 1 180 ? -1.277 18.009 -0.373 1.00 93.94 180 PHE A N 1
ATOM 1470 C CA . PHE A 1 180 ? -1.426 17.078 0.749 1.00 93.94 180 PHE A CA 1
ATOM 1471 C C . PHE A 1 180 ? -0.932 17.697 2.064 1.00 93.94 180 PHE A C 1
ATOM 1473 O O . PHE A 1 180 ? -1.621 17.563 3.070 1.00 93.94 180 PHE A O 1
ATOM 1480 N N . GLU A 1 181 ? 0.178 18.437 2.050 1.00 96.06 181 GLU A N 1
ATOM 1481 C CA . GLU A 1 181 ? 0.691 19.208 3.196 1.00 96.06 181 GLU A CA 1
ATOM 1482 C C . GLU A 1 181 ? -0.332 20.256 3.676 1.00 96.06 181 GLU A C 1
ATOM 1484 O O . GLU A 1 181 ? -0.649 20.319 4.862 1.00 96.06 181 GLU A O 1
ATOM 1489 N N . GLU A 1 182 ? -0.947 21.001 2.750 1.00 96.75 182 GLU A N 1
ATOM 1490 C CA . GLU A 1 182 ? -2.037 21.951 3.037 1.00 96.75 182 GLU A CA 1
ATOM 1491 C C . GLU A 1 182 ? -3.259 21.271 3.687 1.00 96.75 182 GLU A C 1
ATOM 1493 O O . GLU A 1 182 ? -3.878 21.830 4.592 1.00 96.75 182 GLU A O 1
ATOM 1498 N N . LYS A 1 183 ? -3.596 20.043 3.266 1.00 95.75 183 LYS A N 1
ATOM 1499 C CA . LYS A 1 183 ? -4.700 19.253 3.845 1.00 95.75 183 LYS A CA 1
ATOM 1500 C C . LYS A 1 183 ? -4.361 18.644 5.204 1.00 95.75 183 LYS A C 1
ATOM 1502 O O . LYS A 1 183 ? -5.268 18.489 6.018 1.00 95.75 183 LYS A O 1
ATOM 1507 N N . LEU A 1 184 ? -3.098 18.286 5.439 1.00 95.00 184 LEU A N 1
ATOM 1508 C CA . LEU A 1 184 ? -2.612 17.803 6.733 1.00 95.00 184 LEU A CA 1
ATOM 1509 C C . LEU A 1 184 ? -2.709 18.917 7.777 1.00 95.00 184 LEU A C 1
ATOM 1511 O O . LEU A 1 184 ? -3.422 18.748 8.760 1.00 95.00 184 LEU A O 1
ATOM 1515 N N . ALA A 1 185 ? -2.147 20.095 7.489 1.00 96.25 185 ALA A N 1
ATOM 1516 C CA . ALA A 1 185 ? -2.204 21.246 8.392 1.00 96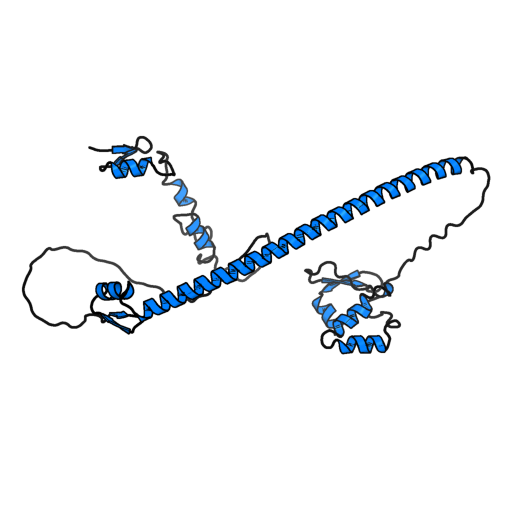.25 185 ALA A CA 1
ATOM 1517 C C . ALA A 1 185 ? -3.645 21.677 8.739 1.00 96.25 185 ALA A C 1
ATOM 1519 O O . ALA A 1 185 ? -3.925 22.102 9.860 1.00 96.25 185 ALA A O 1
ATOM 1520 N N . GLU A 1 186 ? -4.585 21.547 7.799 1.00 96.62 186 GLU A N 1
ATOM 1521 C CA . GLU A 1 186 ? -6.006 21.800 8.059 1.00 96.62 186 GLU A CA 1
ATOM 1522 C C . GLU A 1 186 ? -6.666 20.699 8.911 1.00 96.62 186 GLU A C 1
ATOM 1524 O O . GLU A 1 186 ? -7.546 20.984 9.725 1.00 96.62 186 GLU A O 1
ATOM 1529 N N . LYS A 1 187 ? -6.221 19.441 8.804 1.00 92.94 187 LYS A N 1
ATOM 1530 C CA . LYS A 1 187 ? -6.681 18.361 9.689 1.00 92.94 187 LYS A CA 1
ATOM 1531 C C . LYS A 1 187 ? -6.122 18.482 11.104 1.00 92.94 187 LYS A C 1
ATOM 1533 O O . LYS A 1 187 ? -6.876 18.257 12.048 1.00 92.94 187 LYS A O 1
ATOM 1538 N N . ASP A 1 188 ? -4.876 18.916 11.259 1.00 94.25 188 ASP A N 1
ATOM 1539 C CA . ASP A 1 188 ? -4.260 19.147 12.570 1.00 94.25 188 ASP A CA 1
ATOM 1540 C C . ASP A 1 188 ? -5.003 20.248 13.354 1.00 94.25 188 ASP A C 1
ATOM 1542 O O . ASP A 1 188 ? -5.318 20.073 14.532 1.00 94.25 188 ASP A O 1
ATOM 1546 N N . ARG A 1 189 ? -5.421 21.332 12.682 1.00 95.31 189 ARG A N 1
ATOM 1547 C CA . ARG A 1 189 ? -6.296 22.371 13.270 1.00 95.31 189 ARG A CA 1
ATOM 1548 C C . ARG A 1 189 ? -7.640 21.825 13.752 1.00 95.31 189 ARG A C 1
ATOM 1550 O O . ARG A 1 189 ? -8.101 22.185 14.834 1.00 95.31 189 ARG A O 1
ATOM 1557 N N . GLN A 1 190 ? -8.272 20.961 12.958 1.00 95.81 190 GLN A N 1
ATOM 1558 C CA . GLN A 1 190 ? -9.550 20.338 13.320 1.00 95.81 190 GLN A CA 1
ATOM 1559 C C . GLN A 1 190 ? -9.387 19.403 14.532 1.00 95.81 190 GLN A C 1
ATOM 1561 O O . GLN A 1 190 ? -10.267 19.351 15.390 1.00 95.81 190 GLN A O 1
ATOM 1566 N N . ILE A 1 191 ? -8.241 18.723 14.655 1.00 94.25 191 ILE A N 1
ATOM 1567 C CA . ILE A 1 191 ? -7.886 17.916 15.831 1.00 94.25 191 ILE A CA 1
ATOM 1568 C C . ILE A 1 191 ? -7.678 18.808 17.067 1.00 94.25 191 ILE A C 1
ATOM 1570 O O . ILE A 1 191 ? -8.252 18.518 18.116 1.00 94.25 191 ILE A O 1
ATOM 1574 N N . GLU A 1 192 ? -6.950 19.925 16.955 1.00 95.12 192 GLU A N 1
ATOM 1575 C CA . GLU A 1 192 ? -6.808 20.901 18.050 1.00 95.12 192 GLU A CA 1
ATOM 1576 C C . GLU A 1 192 ? -8.159 21.432 18.559 1.00 95.12 192 GLU A C 1
ATOM 1578 O O . GLU A 1 192 ? -8.354 21.586 19.767 1.00 95.12 192 GLU A O 1
ATOM 1583 N N . GLU A 1 193 ? -9.097 21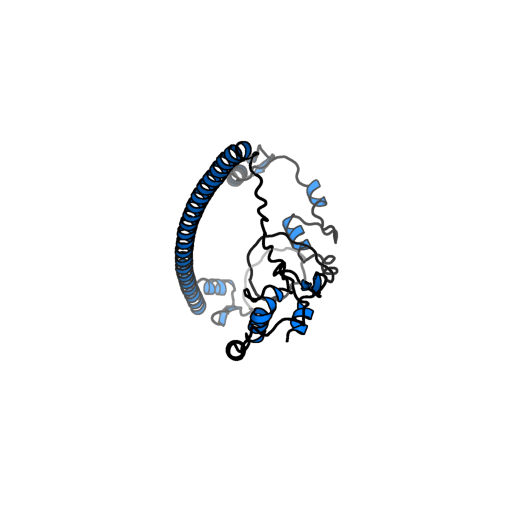.737 17.658 1.00 95.62 193 GLU A N 1
ATOM 1584 C CA . GLU A 1 193 ? -10.425 22.233 18.034 1.00 95.62 193 GLU A CA 1
ATOM 1585 C C . GLU A 1 193 ? -11.246 21.160 18.770 1.00 95.62 193 GLU A C 1
ATOM 1587 O O . GLU A 1 193 ? -11.933 21.461 19.750 1.00 95.62 193 GLU A O 1
ATOM 1592 N N . ILE A 1 194 ? -11.141 19.896 18.344 1.00 93.31 194 ILE A N 1
ATOM 1593 C CA . ILE A 1 194 ? -11.767 18.752 19.021 1.00 93.31 194 ILE A CA 1
ATOM 1594 C C . ILE A 1 194 ? -11.168 18.557 20.421 1.00 93.31 194 ILE A C 1
ATOM 1596 O O . ILE A 1 194 ? -11.928 18.414 21.378 1.00 93.31 194 ILE A O 1
ATOM 1600 N N . ILE A 1 195 ? -9.842 18.632 20.578 1.00 94.75 195 ILE A N 1
ATOM 1601 C CA . ILE A 1 195 ? -9.173 18.520 21.887 1.00 94.75 195 ILE A CA 1
ATOM 1602 C C . ILE A 1 195 ? -9.672 19.614 22.846 1.00 94.75 195 ILE A C 1
ATOM 1604 O O . ILE A 1 195 ? -10.105 19.307 23.956 1.00 94.75 195 ILE A O 1
ATOM 1608 N N . LYS A 1 196 ? -9.737 20.876 22.400 1.00 94.50 196 LYS A N 1
ATOM 1609 C CA . LYS A 1 196 ? -10.246 22.006 23.208 1.00 94.50 196 LYS A CA 1
ATOM 1610 C C . LYS A 1 196 ? -11.721 21.825 23.618 1.00 94.50 196 LYS A C 1
ATOM 1612 O O . LYS A 1 196 ? -12.119 22.217 24.721 1.00 94.50 196 LYS A O 1
ATOM 1617 N N . LYS A 1 197 ? -12.540 21.183 22.773 1.00 93.19 197 LYS A N 1
ATOM 1618 C CA . LYS A 1 197 ? -13.927 20.790 23.102 1.00 93.19 197 LYS A CA 1
ATOM 1619 C C . LYS A 1 197 ? -13.987 19.633 24.108 1.00 93.19 197 LYS A C 1
ATOM 1621 O O . LYS A 1 197 ? -14.834 19.652 24.998 1.00 93.19 197 LYS A O 1
ATOM 1626 N N . MET A 1 198 ? -13.080 18.661 24.023 1.00 88.19 198 MET A N 1
ATOM 1627 C CA . MET A 1 198 ? -12.987 17.563 24.993 1.00 88.19 198 MET A CA 1
ATOM 1628 C C . MET A 1 198 ? -12.538 18.058 26.376 1.00 88.19 198 MET A C 1
ATOM 1630 O O . MET A 1 198 ? -13.195 17.745 27.364 1.00 88.19 198 MET A O 1
ATOM 1634 N N . GLU A 1 199 ? -11.506 18.904 26.463 1.00 92.12 199 GLU A N 1
ATOM 1635 C CA . GLU A 1 199 ? -11.043 19.482 27.737 1.00 92.12 199 GLU A CA 1
ATOM 1636 C C . GLU A 1 199 ? -12.124 20.305 28.455 1.00 92.12 199 GLU A C 1
ATOM 1638 O O . GLU A 1 199 ? -12.240 20.274 29.683 1.00 92.12 199 GLU A O 1
ATOM 1643 N N . SER A 1 200 ? -12.908 21.086 27.705 1.00 89.25 200 SER A N 1
ATOM 1644 C CA . SER A 1 200 ? -13.999 21.884 28.275 1.00 89.25 200 SER A CA 1
ATOM 1645 C C . SER A 1 200 ? -15.171 21.006 28.727 1.00 89.25 200 SER A C 1
ATOM 1647 O O . SER A 1 200 ? -15.724 21.244 29.803 1.00 89.25 200 SER A O 1
ATOM 1649 N N . MET A 1 201 ? -15.487 19.936 27.992 1.00 85.50 201 MET A N 1
ATOM 1650 C CA . MET A 1 201 ? -16.456 18.921 28.417 1.00 85.50 201 MET A CA 1
ATOM 1651 C C . MET A 1 201 ? -16.000 18.175 29.684 1.00 85.50 201 MET A C 1
ATOM 1653 O O . MET A 1 201 ? -16.793 17.988 30.607 1.00 85.50 201 MET A O 1
ATOM 1657 N N . GLU A 1 202 ? -14.721 17.809 29.783 1.00 85.62 202 GLU A N 1
ATOM 1658 C CA . GLU A 1 202 ? -14.151 17.136 30.957 1.00 85.62 202 GLU A CA 1
ATOM 1659 C C . GLU A 1 202 ? -14.214 18.020 32.215 1.00 85.62 202 GLU A C 1
ATOM 1661 O O . GLU A 1 202 ? -14.587 17.552 33.295 1.00 85.62 202 GLU A O 1
ATOM 1666 N N . LYS A 1 203 ? -13.926 19.323 32.074 1.00 85.06 203 LYS A N 1
ATOM 1667 C CA . LYS A 1 203 ? -14.084 20.315 33.153 1.00 85.06 203 LYS A CA 1
ATOM 1668 C C . LYS A 1 203 ? -15.537 20.385 33.636 1.00 85.06 203 LYS A C 1
ATOM 1670 O O . LYS A 1 203 ? -15.768 20.316 34.842 1.00 85.06 203 LYS A O 1
ATOM 1675 N N . LEU A 1 204 ? -16.515 20.426 32.724 1.00 81.75 204 LEU A N 1
ATOM 1676 C CA . LEU A 1 204 ? -17.943 20.417 33.074 1.00 81.75 204 LEU A CA 1
ATOM 1677 C C . LEU A 1 204 ? -18.361 19.141 33.826 1.00 81.75 204 LEU A C 1
ATOM 1679 O O . LEU A 1 204 ? -19.109 19.231 34.801 1.00 81.75 204 LEU A O 1
ATOM 1683 N N . ILE A 1 205 ? -17.857 17.968 33.426 1.00 79.94 205 ILE A N 1
ATOM 1684 C CA . ILE A 1 205 ? -18.107 16.694 34.125 1.00 79.94 205 ILE A CA 1
ATOM 1685 C C . ILE A 1 205 ? -17.526 16.734 35.548 1.00 79.94 205 ILE A C 1
ATOM 1687 O O . ILE A 1 205 ? -18.225 16.409 36.509 1.00 79.94 205 ILE A O 1
ATOM 1691 N N . LYS A 1 206 ? -16.279 17.197 35.705 1.00 79.88 206 LYS A N 1
ATOM 1692 C CA . LYS A 1 206 ? -15.615 17.328 37.014 1.00 79.88 206 LYS A CA 1
ATOM 1693 C C . LYS A 1 206 ? -16.368 18.272 37.958 1.00 79.88 206 LYS A C 1
ATOM 1695 O O . LYS A 1 206 ? -16.614 17.899 39.104 1.00 79.88 206 LYS A O 1
ATOM 1700 N N . THR A 1 207 ? -16.805 19.441 37.482 1.00 72.94 207 THR A N 1
ATOM 1701 C CA . THR A 1 207 ? -17.627 20.369 38.280 1.00 72.94 207 THR A CA 1
ATOM 1702 C C . THR A 1 207 ? -18.967 19.746 38.675 1.00 72.94 207 THR A C 1
ATOM 1704 O O . THR A 1 207 ? -19.345 19.806 39.844 1.00 72.94 207 THR A O 1
ATOM 1707 N N . ARG A 1 208 ? -19.669 19.095 37.736 1.00 65.94 208 ARG A N 1
ATOM 1708 C CA . ARG A 1 208 ? -20.985 18.482 37.986 1.00 65.94 208 ARG A CA 1
ATOM 1709 C C . ARG A 1 208 ? -20.923 17.385 39.051 1.00 65.94 208 ARG A C 1
ATOM 1711 O O . ARG A 1 208 ? -21.796 17.330 39.915 1.00 65.94 208 ARG A O 1
ATOM 1718 N N . ASN A 1 209 ? -19.875 16.562 39.029 1.00 60.12 209 ASN A N 1
ATOM 1719 C CA . ASN A 1 209 ? -19.663 15.521 40.033 1.00 60.12 209 ASN A CA 1
ATOM 1720 C C . ASN A 1 209 ? -19.395 16.118 41.425 1.00 60.12 209 ASN A C 1
ATOM 1722 O O . ASN A 1 209 ? -19.985 15.655 42.398 1.00 60.12 209 ASN A O 1
ATOM 1726 N N . ALA A 1 210 ? -18.594 17.186 41.527 1.00 57.97 210 ALA A N 1
ATOM 1727 C CA . ALA A 1 210 ? -18.334 17.863 42.802 1.00 57.97 210 ALA A CA 1
ATOM 1728 C C . ALA A 1 210 ? -19.617 18.430 43.444 1.00 57.97 210 ALA A C 1
ATOM 1730 O O . ALA A 1 210 ? -19.870 18.197 44.626 1.00 57.97 210 ALA A O 1
ATOM 1731 N N . THR A 1 211 ? -20.478 19.098 42.665 1.00 55.88 211 THR A N 1
ATOM 1732 C CA . THR A 1 211 ? -21.778 19.588 43.165 1.00 55.88 211 THR A CA 1
ATOM 1733 C C . THR A 1 211 ? -22.724 18.440 43.540 1.00 55.88 211 THR A C 1
ATOM 1735 O O . THR A 1 211 ? -23.494 18.556 44.492 1.00 55.88 211 THR A O 1
ATOM 1738 N N . SER A 1 212 ? -22.663 17.306 42.832 1.00 50.75 212 SER A N 1
ATOM 1739 C CA . SER A 1 212 ? -23.488 16.135 43.154 1.00 50.75 212 SER A CA 1
ATOM 1740 C C . SER A 1 212 ? -23.068 15.450 44.460 1.00 50.75 212 SER A C 1
ATOM 1742 O O . SER A 1 212 ? -23.933 14.933 45.163 1.00 50.75 212 SER A O 1
ATOM 1744 N N . ILE A 1 213 ? -21.778 15.480 44.816 1.00 52.34 213 ILE A N 1
ATOM 1745 C CA . ILE A 1 213 ? -21.265 14.952 46.093 1.00 52.34 213 ILE A CA 1
ATOM 1746 C C . ILE A 1 213 ? -21.763 15.804 47.271 1.00 52.34 213 ILE A C 1
ATOM 1748 O O . ILE A 1 213 ? -22.302 15.257 48.228 1.00 52.34 213 ILE A O 1
ATOM 1752 N N . GLN A 1 214 ? -21.695 17.137 47.167 1.00 52.28 214 GLN A N 1
ATOM 1753 C CA . GLN A 1 214 ? -22.198 18.041 48.218 1.00 52.28 214 GLN A CA 1
ATOM 1754 C C . GLN A 1 214 ? -23.712 17.912 48.461 1.00 52.28 214 GLN A C 1
ATOM 1756 O O . GLN A 1 214 ? -24.188 18.143 49.571 1.00 52.28 214 GLN A O 1
ATOM 1761 N N . ASN A 1 215 ? -24.480 17.518 47.441 1.00 50.16 215 ASN A N 1
ATOM 1762 C CA . ASN A 1 215 ? -25.895 17.191 47.614 1.00 50.16 215 ASN A CA 1
ATOM 1763 C C . ASN A 1 215 ? -26.106 15.800 48.238 1.00 50.16 215 ASN A C 1
ATOM 1765 O O . ASN A 1 215 ? -27.058 15.634 48.995 1.00 50.16 215 ASN A O 1
ATOM 1769 N N . ALA A 1 216 ? -25.230 14.821 47.986 1.00 45.41 216 ALA A N 1
ATOM 1770 C CA . ALA A 1 216 ? -25.343 13.481 48.567 1.00 45.41 216 ALA A CA 1
ATOM 1771 C C . ALA A 1 216 ? -25.197 13.493 50.100 1.00 45.41 216 ALA A C 1
ATOM 1773 O O . ALA A 1 216 ? -26.029 12.909 50.793 1.00 45.41 216 ALA A O 1
ATOM 1774 N N . GLU A 1 217 ? -24.223 14.235 50.641 1.00 47.69 217 GLU A N 1
ATOM 1775 C CA . GLU A 1 217 ? -24.043 14.406 52.098 1.00 47.69 217 GLU A CA 1
ATOM 1776 C C 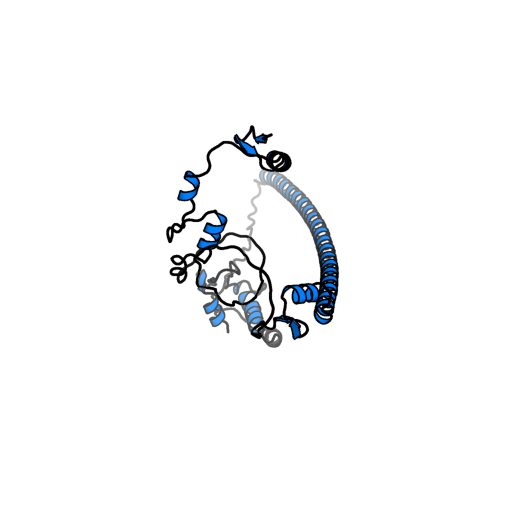. GLU A 1 217 ? -25.270 15.046 52.774 1.00 47.69 217 GLU A C 1
ATOM 1778 O O . GLU A 1 217 ? -25.556 14.792 53.943 1.00 47.69 217 GLU A O 1
ATOM 1783 N N . LYS A 1 218 ? -26.050 15.837 52.027 1.00 48.84 218 LYS A N 1
ATOM 1784 C CA . LYS A 1 218 ? -27.281 16.477 52.510 1.00 48.84 218 LYS A CA 1
ATOM 1785 C C . LYS A 1 218 ? -28.541 15.612 52.360 1.00 48.84 218 LYS A C 1
ATOM 1787 O O . LYS A 1 218 ? -29.596 16.003 52.855 1.00 48.84 218 LYS A O 1
ATOM 1792 N N . ILE A 1 219 ? -28.451 14.456 51.692 1.00 46.78 219 ILE A N 1
ATOM 1793 C CA . ILE A 1 219 ? -29.578 13.554 51.376 1.00 46.78 219 ILE A CA 1
ATOM 1794 C C . ILE A 1 219 ? -29.360 12.161 52.015 1.00 46.78 219 ILE A C 1
ATOM 1796 O O . ILE A 1 219 ? -29.849 11.144 51.538 1.00 46.78 219 ILE A O 1
ATOM 1800 N N . GLN A 1 220 ? -28.695 12.092 53.175 1.00 43.78 220 GLN A N 1
ATOM 1801 C CA . GLN A 1 220 ? -28.613 10.845 53.958 1.00 43.78 220 GLN A CA 1
ATOM 1802 C C . GLN A 1 220 ? -29.915 10.513 54.734 1.00 43.78 220 GLN A C 1
ATOM 1804 O O . GLN A 1 220 ? -30.042 9.431 55.298 1.00 43.78 220 GLN A O 1
ATOM 1809 N N . ASN A 1 221 ? -30.908 11.416 54.729 1.00 45.03 221 ASN A N 1
ATOM 1810 C CA . ASN A 1 221 ? -32.130 11.329 55.545 1.00 45.03 221 ASN A CA 1
ATOM 1811 C C . ASN A 1 221 ? -33.414 10.912 54.792 1.00 45.03 221 ASN A C 1
ATOM 1813 O O . ASN A 1 221 ? -34.494 11.002 55.370 1.00 45.03 221 ASN A O 1
ATOM 1817 N N . ASN A 1 222 ? -33.351 10.481 53.525 1.00 45.72 222 ASN A N 1
ATOM 1818 C CA . ASN A 1 222 ? -34.533 9.948 52.829 1.00 45.72 222 ASN A CA 1
ATOM 1819 C C . ASN A 1 222 ? -34.182 8.810 51.860 1.00 45.72 222 ASN A C 1
ATOM 1821 O O . ASN A 1 222 ? -33.692 9.030 50.753 1.00 45.72 222 ASN A O 1
ATOM 1825 N N . THR A 1 223 ? -34.477 7.583 52.282 1.00 44.19 223 THR A N 1
ATOM 1826 C CA . THR A 1 223 ? -34.263 6.360 51.505 1.00 44.19 223 THR A CA 1
ATOM 1827 C C . THR A 1 223 ? -35.295 6.227 50.386 1.00 44.19 223 THR A C 1
ATOM 1829 O O . THR A 1 223 ? -36.449 5.891 50.645 1.00 44.19 223 THR A O 1
ATOM 1832 N N . LEU A 1 224 ? -34.870 6.381 49.130 1.00 42.16 224 LEU A N 1
ATOM 1833 C CA . LEU A 1 224 ? -35.602 5.858 47.972 1.00 42.16 224 LEU A CA 1
ATOM 1834 C C . LEU A 1 224 ? -34.692 4.944 47.151 1.00 42.16 224 LEU A C 1
ATOM 1836 O O . LEU A 1 224 ? -33.699 5.371 46.567 1.00 42.16 224 LEU A O 1
ATOM 1840 N N . ASN A 1 225 ? -35.045 3.659 47.138 1.00 47.41 225 ASN A N 1
ATOM 1841 C CA . ASN A 1 225 ? -34.308 2.611 46.445 1.00 47.41 225 ASN A CA 1
ATOM 1842 C C . ASN A 1 225 ? -34.556 2.696 44.930 1.00 47.41 225 ASN A C 1
ATOM 1844 O O . ASN A 1 225 ? -35.611 2.278 44.452 1.00 47.41 225 ASN A O 1
ATOM 1848 N N . SER A 1 226 ? -33.590 3.231 44.184 1.00 43.28 226 SER A N 1
ATOM 1849 C CA . SER A 1 226 ? -33.651 3.318 42.724 1.00 43.28 226 SER A CA 1
ATOM 1850 C C . SER A 1 226 ? -32.696 2.302 42.097 1.00 43.28 226 SER A C 1
ATOM 1852 O O . SER A 1 226 ? -31.482 2.508 42.067 1.00 43.28 226 SER A O 1
ATOM 1854 N N . ASN A 1 227 ? -33.245 1.187 41.605 1.00 47.84 227 ASN A N 1
ATOM 1855 C CA . ASN A 1 227 ? -32.480 0.169 40.882 1.00 47.84 227 ASN A CA 1
ATOM 1856 C C . ASN A 1 227 ? -31.971 0.737 39.548 1.00 47.84 227 ASN A C 1
ATOM 1858 O O . ASN A 1 227 ? -32.713 0.814 38.566 1.00 47.84 227 ASN A O 1
ATOM 1862 N N . TYR A 1 228 ? -30.688 1.095 39.499 1.00 43.91 228 TYR A N 1
ATOM 1863 C CA . TYR A 1 228 ? -29.999 1.439 38.257 1.00 43.91 228 TYR A CA 1
ATOM 1864 C C . TYR A 1 228 ? -29.768 0.181 37.412 1.00 43.91 228 TYR A C 1
ATOM 1866 O O . TYR A 1 228 ? -28.706 -0.441 37.456 1.00 43.91 228 TYR A O 1
ATOM 1874 N N . ASN A 1 229 ? -30.775 -0.173 36.612 1.00 45.28 229 ASN A N 1
ATOM 1875 C CA . ASN A 1 229 ? -30.672 -1.186 35.565 1.00 45.28 229 ASN A CA 1
ATOM 1876 C C . ASN A 1 229 ? -29.716 -0.704 34.460 1.00 45.28 229 ASN A C 1
ATOM 1878 O O . ASN A 1 229 ? -30.141 -0.178 33.431 1.00 45.28 229 ASN A O 1
ATOM 1882 N N . ASN A 1 230 ? -28.412 -0.886 34.668 1.00 48.56 230 ASN A N 1
ATOM 1883 C CA . ASN A 1 230 ? -27.423 -0.790 33.601 1.00 48.56 230 ASN A CA 1
ATOM 1884 C C . ASN A 1 230 ? -27.653 -1.946 32.622 1.00 48.56 230 ASN A C 1
ATOM 1886 O O . ASN A 1 230 ? -27.210 -3.069 32.865 1.00 48.56 230 ASN A O 1
ATOM 1890 N N . THR A 1 231 ? -28.340 -1.672 31.512 1.00 46.25 231 THR A N 1
ATOM 1891 C CA . THR A 1 231 ? -28.539 -2.631 30.418 1.00 46.25 231 THR A CA 1
ATOM 1892 C C . THR A 1 231 ? -27.214 -2.888 29.699 1.00 46.25 231 THR A C 1
ATOM 1894 O O . THR A 1 231 ? -26.904 -2.286 28.671 1.00 46.25 231 THR A O 1
ATOM 1897 N N . VAL A 1 232 ? -26.398 -3.779 30.264 1.00 53.12 232 VAL A N 1
ATOM 1898 C CA . VAL A 1 232 ? -25.188 -4.289 29.619 1.00 53.12 232 VAL A CA 1
ATOM 1899 C C . VAL A 1 232 ? -25.624 -5.193 28.469 1.00 53.12 232 VAL A C 1
ATOM 1901 O O . VAL A 1 232 ? -25.996 -6.346 28.681 1.00 53.12 232 VAL A O 1
ATOM 1904 N N . ASN A 1 233 ? -25.588 -4.663 27.244 1.00 56.28 233 ASN A N 1
ATOM 1905 C CA . ASN A 1 233 ? -25.858 -5.418 26.020 1.00 56.28 233 ASN A CA 1
ATOM 1906 C C . ASN A 1 233 ? -24.738 -6.444 25.778 1.00 56.28 233 ASN A C 1
ATOM 1908 O O . ASN A 1 233 ? -23.798 -6.204 25.021 1.00 56.28 233 ASN A O 1
ATOM 1912 N N . ASN A 1 234 ? -24.830 -7.585 26.458 1.00 69.62 234 ASN A N 1
ATOM 1913 C CA . ASN A 1 234 ? -23.860 -8.669 26.393 1.00 69.62 234 ASN A CA 1
ATOM 1914 C C . ASN A 1 234 ? -24.058 -9.491 25.106 1.00 69.62 234 ASN A C 1
ATOM 1916 O O . ASN A 1 234 ? -24.644 -10.576 25.132 1.00 69.62 234 ASN A O 1
ATOM 1920 N N . ILE A 1 235 ? -23.590 -8.947 23.978 1.00 78.06 235 ILE A N 1
ATOM 1921 C CA . ILE A 1 235 ? -23.652 -9.581 22.653 1.00 78.06 235 ILE A CA 1
ATOM 1922 C C . ILE A 1 235 ? -22.997 -10.966 22.725 1.00 78.06 235 ILE A C 1
ATOM 1924 O O . ILE A 1 235 ? -21.829 -11.093 23.097 1.00 78.06 235 ILE A O 1
ATOM 1928 N N . LYS A 1 236 ? -23.751 -12.007 22.361 1.00 86.44 236 LYS A N 1
ATOM 1929 C CA . LYS A 1 236 ? -23.253 -13.381 22.279 1.00 86.44 236 LYS A CA 1
ATOM 1930 C C . LYS A 1 236 ? -22.913 -13.707 20.827 1.00 86.44 236 LYS A C 1
ATOM 1932 O O . LYS A 1 236 ? -23.803 -13.739 19.984 1.00 86.44 236 LYS A O 1
ATOM 1937 N N . ILE A 1 237 ? -21.636 -13.971 20.564 1.00 89.56 237 ILE A N 1
ATOM 1938 C CA . ILE A 1 237 ? -21.152 -14.391 19.245 1.00 89.56 237 ILE A CA 1
ATOM 1939 C C . ILE A 1 237 ? -21.619 -15.831 18.968 1.00 89.56 237 ILE A C 1
ATOM 1941 O O . ILE A 1 237 ? -21.674 -16.671 19.872 1.00 89.56 237 ILE A O 1
ATOM 1945 N N . ILE A 1 238 ? -21.986 -16.105 17.720 1.00 92.06 238 ILE A N 1
ATOM 1946 C CA . ILE A 1 238 ? -22.454 -17.399 17.219 1.00 92.06 238 ILE A CA 1
ATOM 1947 C C . ILE A 1 238 ? -21.272 -18.160 16.601 1.00 92.06 238 ILE A C 1
ATOM 1949 O O . ILE A 1 238 ? -20.397 -17.566 15.980 1.00 92.06 238 ILE A O 1
ATOM 1953 N N . ALA A 1 239 ? -21.232 -19.483 16.769 1.00 92.00 239 ALA A N 1
ATOM 1954 C CA . ALA A 1 239 ? -20.192 -20.330 16.182 1.00 92.00 239 ALA A CA 1
ATOM 1955 C C . ALA A 1 239 ? -20.105 -20.188 14.650 1.00 92.00 239 ALA A C 1
ATOM 1957 O O . ALA A 1 239 ? -21.131 -20.046 13.982 1.00 92.00 239 ALA A O 1
ATOM 1958 N N . TYR A 1 240 ? -18.895 -20.300 14.104 1.00 92.06 240 TYR A N 1
ATOM 1959 C CA . TYR A 1 240 ? -18.664 -20.363 12.660 1.00 92.06 240 TYR A CA 1
ATOM 1960 C C . TYR A 1 240 ? -19.394 -21.549 12.009 1.00 92.06 240 TYR A C 1
ATOM 1962 O O . TYR A 1 240 ? -19.371 -22.668 12.534 1.00 92.06 240 TYR A O 1
ATOM 1970 N N . GLY A 1 241 ? -20.060 -21.298 10.880 1.00 88.19 241 GLY A N 1
ATOM 1971 C CA . GLY A 1 241 ? -20.916 -22.262 10.181 1.00 88.19 241 GLY A CA 1
ATOM 1972 C C . GLY A 1 241 ? -22.306 -22.451 10.808 1.00 88.19 241 GLY A C 1
ATOM 1973 O O . GLY A 1 241 ? -22.965 -23.458 10.543 1.00 88.19 241 GLY A O 1
ATOM 1974 N N . LYS A 1 242 ? -22.743 -21.534 11.683 1.00 90.75 242 LYS A N 1
ATOM 1975 C CA . LYS A 1 242 ? -24.081 -21.512 12.315 1.00 90.75 242 LYS A CA 1
ATOM 1976 C C . LYS A 1 242 ? -24.717 -20.115 12.320 1.00 90.75 242 LYS A C 1
ATOM 1978 O O . LYS A 1 242 ? -25.588 -19.843 13.143 1.00 90.75 242 LYS A O 1
ATOM 1983 N N . GLU A 1 243 ? -24.249 -19.233 11.446 1.00 90.88 243 GLU A N 1
ATOM 1984 C CA . GLU A 1 243 ? -24.628 -17.824 11.361 1.00 90.88 243 GLU A CA 1
ATOM 1985 C C . GLU A 1 243 ? -26.133 -17.636 11.147 1.00 90.88 243 GLU A C 1
ATOM 1987 O O . GLU A 1 243 ? -26.774 -18.375 10.397 1.00 90.88 243 GLU A O 1
ATOM 1992 N N . ASP A 1 244 ? -26.696 -16.588 11.749 1.00 89.00 244 ASP A N 1
ATOM 1993 C CA . ASP A 1 244 ? -28.032 -16.143 11.367 1.00 89.00 244 ASP A CA 1
ATOM 1994 C C . ASP A 1 244 ? -27.953 -15.472 9.991 1.00 89.00 244 ASP A C 1
ATOM 1996 O O . ASP A 1 244 ? -27.278 -14.455 9.837 1.00 89.00 244 ASP A O 1
ATOM 2000 N N . LEU A 1 245 ? -28.634 -16.039 8.993 1.00 88.69 245 LEU A N 1
ATOM 2001 C CA . LEU A 1 245 ? -28.721 -15.492 7.634 1.00 88.69 245 LEU A CA 1
ATOM 2002 C C . LEU A 1 245 ? -30.016 -14.697 7.392 1.00 88.69 245 LEU A C 1
ATOM 2004 O O . LEU A 1 245 ? -30.198 -14.146 6.308 1.00 88.69 245 LEU A O 1
ATOM 2008 N N . SER A 1 246 ? -30.909 -14.599 8.384 1.00 88.88 246 SER A N 1
ATOM 2009 C CA . SER A 1 246 ? -32.264 -14.034 8.237 1.00 88.88 246 SER A CA 1
ATOM 2010 C C . SER A 1 246 ? -32.297 -12.543 7.875 1.00 88.88 246 SER A C 1
ATOM 2012 O O . SER A 1 246 ? -33.352 -12.013 7.533 1.00 88.88 246 SER A O 1
ATOM 2014 N N . HIS A 1 247 ? -31.162 -11.842 7.964 1.00 86.31 247 HIS A N 1
ATOM 2015 C CA . HIS A 1 247 ? -31.010 -10.444 7.546 1.00 86.31 247 HIS A CA 1
ATOM 2016 C C . HIS A 1 247 ? -30.607 -10.264 6.077 1.00 86.31 247 HIS A C 1
ATOM 2018 O O . HIS A 1 247 ? -30.585 -9.124 5.620 1.00 86.31 247 HIS A O 1
ATOM 2024 N N . ILE A 1 248 ? -30.253 -11.333 5.354 1.00 89.19 248 ILE A N 1
ATOM 2025 C CA . ILE A 1 248 ? -29.889 -11.269 3.933 1.00 89.19 248 ILE A CA 1
ATOM 2026 C C . ILE A 1 248 ? -31.135 -11.605 3.115 1.00 89.19 248 ILE A C 1
ATOM 2028 O O . ILE A 1 248 ? -31.578 -12.752 3.072 1.00 89.19 248 ILE A O 1
ATOM 2032 N N . LEU A 1 249 ? -31.730 -10.598 2.477 1.00 92.06 249 LEU A N 1
ATOM 2033 C CA . LEU A 1 249 ? -32.958 -10.765 1.707 1.00 92.06 249 LEU A CA 1
ATOM 2034 C C . LEU A 1 249 ? -32.648 -11.127 0.249 1.00 92.06 249 LEU A C 1
ATOM 2036 O O . LEU A 1 249 ? -31.532 -10.972 -0.245 1.00 92.06 249 LEU A O 1
ATOM 2040 N N . GLU A 1 250 ? -33.663 -11.579 -0.490 1.00 91.12 250 GLU A N 1
ATOM 2041 C CA . GLU A 1 250 ? -33.522 -11.984 -1.899 1.00 91.12 250 GLU A CA 1
ATOM 2042 C C . GLU A 1 250 ? -32.925 -10.867 -2.787 1.00 91.12 250 GLU A C 1
ATOM 2044 O O . GLU A 1 250 ? -32.184 -11.134 -3.735 1.00 91.12 250 GLU A O 1
ATOM 2049 N N . ASN A 1 251 ? -33.204 -9.601 -2.457 1.00 92.69 251 ASN A N 1
ATOM 2050 C CA . ASN A 1 251 ? -32.612 -8.442 -3.128 1.00 92.69 251 ASN A CA 1
ATOM 2051 C C . ASN A 1 251 ? -31.116 -8.283 -2.823 1.00 92.69 251 ASN A C 1
ATOM 2053 O O . ASN A 1 251 ? -30.356 -7.953 -3.732 1.00 92.69 251 ASN A O 1
ATOM 2057 N N . ASP A 1 252 ? -30.677 -8.571 -1.596 1.00 89.75 252 ASP A N 1
ATOM 2058 C CA . ASP A 1 252 ? -29.262 -8.535 -1.221 1.00 89.75 252 ASP A CA 1
ATOM 2059 C C . ASP A 1 252 ? -28.492 -9.641 -1.947 1.00 89.75 252 ASP A C 1
ATOM 2061 O O . ASP A 1 252 ? -27.462 -9.365 -2.559 1.00 89.75 252 ASP A O 1
ATOM 2065 N N . TYR A 1 253 ? -29.038 -10.863 -2.006 1.00 91.62 253 TYR A N 1
ATOM 2066 C CA . TYR A 1 253 ? -28.472 -11.948 -2.816 1.00 91.62 253 TYR A CA 1
ATOM 2067 C C . TYR A 1 253 ? -28.341 -11.556 -4.296 1.00 91.62 253 TYR A C 1
ATOM 2069 O O . TYR A 1 253 ? -27.272 -11.738 -4.882 1.00 91.62 253 TYR A O 1
ATOM 2077 N N . LYS A 1 254 ? -29.367 -10.937 -4.901 1.00 92.81 254 LYS A N 1
ATOM 2078 C CA . LYS A 1 254 ? -29.290 -10.407 -6.279 1.00 92.81 254 LYS A CA 1
ATOM 2079 C C . LYS A 1 254 ? -28.204 -9.332 -6.419 1.00 92.81 254 LYS A C 1
ATOM 2081 O O . LYS A 1 254 ? -27.419 -9.374 -7.366 1.00 92.81 254 LYS A O 1
ATOM 2086 N N . MET A 1 255 ? -28.108 -8.393 -5.476 1.00 92.81 255 MET A N 1
ATOM 2087 C CA . MET A 1 255 ? -27.074 -7.348 -5.468 1.00 92.81 255 MET A CA 1
ATOM 2088 C C . MET A 1 255 ? -25.657 -7.896 -5.249 1.00 92.81 255 MET A C 1
ATOM 2090 O O . MET A 1 255 ? -24.702 -7.316 -5.762 1.00 92.81 255 MET A O 1
ATOM 2094 N N . ILE A 1 256 ? -25.502 -8.998 -4.514 1.00 93.75 256 ILE A N 1
ATOM 2095 C CA . ILE A 1 256 ? -24.228 -9.687 -4.281 1.00 93.75 256 ILE A CA 1
ATOM 2096 C C . ILE A 1 256 ? -23.809 -10.472 -5.531 1.00 93.75 256 ILE A C 1
ATOM 2098 O O . ILE A 1 256 ? -22.689 -10.292 -6.009 1.00 93.75 256 ILE A O 1
ATOM 2102 N N . LEU A 1 257 ? -24.700 -11.280 -6.112 1.00 93.31 257 LEU A N 1
ATOM 2103 C CA . LEU A 1 257 ? -24.422 -12.073 -7.318 1.00 93.31 257 LEU A CA 1
ATOM 2104 C C . LEU A 1 257 ? -24.070 -11.187 -8.525 1.00 93.31 257 LEU A C 1
ATOM 2106 O O . LEU A 1 257 ? -23.112 -11.473 -9.245 1.00 93.31 257 LEU A O 1
ATOM 2110 N N . ASN A 1 258 ? -24.746 -10.043 -8.681 1.00 94.00 258 ASN A N 1
ATOM 2111 C CA . ASN A 1 258 ? -24.447 -9.055 -9.725 1.00 94.00 258 ASN A CA 1
ATOM 2112 C C . ASN A 1 258 ? -23.045 -8.410 -9.610 1.00 94.00 258 ASN A C 1
ATOM 2114 O O . ASN A 1 258 ? -22.615 -7.729 -10.541 1.00 94.00 258 ASN A O 1
ATOM 2118 N N . LYS A 1 259 ? -22.291 -8.635 -8.521 1.00 91.94 259 LYS A N 1
ATOM 2119 C CA . LYS A 1 259 ? -20.877 -8.219 -8.398 1.00 91.94 259 LYS A CA 1
ATOM 2120 C C . LYS A 1 259 ? -19.900 -9.156 -9.133 1.00 91.94 259 LYS A C 1
ATOM 2122 O O . LYS A 1 259 ? -18.692 -8.903 -9.112 1.00 91.94 259 LYS A O 1
ATOM 2127 N N . GLY A 1 260 ? -20.379 -10.226 -9.776 1.00 92.75 260 GLY A N 1
ATOM 2128 C CA . GLY A 1 260 ? -19.556 -11.141 -10.576 1.00 92.75 260 GLY A CA 1
ATOM 2129 C C . GLY A 1 260 ? -18.454 -11.790 -9.738 1.00 92.75 260 GLY A C 1
ATOM 2130 O O . GLY A 1 260 ? -18.737 -12.388 -8.709 1.00 92.75 260 GLY A O 1
ATOM 2131 N N . PHE A 1 261 ? -17.185 -11.615 -10.116 1.00 90.50 261 PHE A N 1
ATOM 2132 C CA . PHE A 1 261 ? -16.035 -12.148 -9.363 1.00 90.50 261 PHE A CA 1
ATOM 2133 C C . PHE A 1 261 ? -15.896 -11.609 -7.923 1.00 90.50 261 PHE A C 1
ATOM 2135 O O . PHE A 1 261 ? -15.117 -12.146 -7.141 1.00 90.50 261 PHE A O 1
ATOM 2142 N N . LYS A 1 262 ? -16.631 -10.547 -7.558 1.00 91.88 262 LYS A N 1
ATOM 2143 C CA . LYS A 1 262 ? -16.701 -10.019 -6.185 1.00 91.88 262 LYS A CA 1
ATOM 2144 C C . LYS A 1 262 ? -17.935 -10.492 -5.403 1.00 91.88 262 LYS A C 1
ATOM 2146 O O . LYS A 1 262 ? -18.171 -9.973 -4.315 1.00 91.88 262 LYS A O 1
ATOM 2151 N N . SER A 1 263 ? -18.713 -11.445 -5.922 1.00 93.38 263 SER A N 1
ATOM 2152 C CA . SER A 1 263 ? -19.886 -11.994 -5.230 1.00 93.38 263 SER A CA 1
ATOM 2153 C C . SER A 1 263 ? -19.503 -12.696 -3.925 1.00 93.38 263 SER A C 1
ATOM 2155 O O . SER A 1 263 ? -19.971 -12.280 -2.872 1.00 93.38 263 SER A O 1
ATOM 2157 N N . VAL A 1 264 ? -18.592 -13.676 -3.960 1.00 90.81 264 VAL A N 1
ATOM 2158 C CA . VAL A 1 264 ? -18.175 -14.439 -2.767 1.00 90.81 264 VAL A CA 1
ATOM 2159 C C . VAL A 1 264 ? -17.564 -13.535 -1.679 1.00 90.81 264 VAL A C 1
ATOM 2161 O O . VAL A 1 264 ? -18.072 -13.568 -0.560 1.00 90.81 264 VAL A O 1
ATOM 2164 N N . PRO A 1 265 ? -16.597 -12.629 -1.962 1.00 91.69 265 PRO A N 1
ATOM 2165 C CA . PRO A 1 265 ? -16.122 -11.672 -0.957 1.00 91.69 265 PRO A CA 1
ATOM 2166 C C . PRO A 1 265 ? -17.228 -10.789 -0.363 1.00 91.69 265 PRO A C 1
ATOM 2168 O O . PRO A 1 265 ? -17.235 -10.547 0.840 1.00 91.69 265 PRO A O 1
ATOM 2171 N N . ALA A 1 266 ? -18.183 -10.331 -1.180 1.00 92.62 266 ALA A N 1
ATOM 2172 C CA . ALA A 1 266 ? -19.302 -9.520 -0.704 1.00 92.62 266 ALA A CA 1
ATOM 2173 C C . ALA A 1 266 ? -20.343 -10.324 0.094 1.00 92.62 266 ALA A C 1
ATOM 2175 O O . ALA A 1 266 ? -21.039 -9.747 0.929 1.00 92.62 266 ALA A O 1
ATOM 2176 N N . LEU A 1 267 ? -20.465 -11.632 -0.148 1.00 92.00 267 LEU A N 1
ATOM 2177 C CA . LEU A 1 267 ? -21.293 -12.529 0.653 1.00 92.00 267 LEU A CA 1
ATOM 2178 C C . LEU A 1 267 ? -20.661 -12.743 2.032 1.00 92.00 267 LEU A C 1
ATOM 2180 O O . LEU A 1 267 ? -21.324 -12.514 3.038 1.00 92.00 267 LEU A O 1
ATOM 2184 N N . VAL A 1 268 ? -19.364 -13.065 2.081 1.00 91.38 268 VAL A N 1
ATOM 2185 C CA . VAL A 1 268 ? -18.585 -13.204 3.327 1.00 91.38 268 VAL A CA 1
ATOM 2186 C C . VAL A 1 268 ? -18.636 -11.911 4.157 1.00 91.38 268 VAL A C 1
ATOM 2188 O O . VAL A 1 268 ? -18.871 -11.963 5.363 1.00 91.38 268 VAL A O 1
ATOM 2191 N N . GLU A 1 269 ? -18.510 -10.744 3.515 1.00 91.94 269 GLU A N 1
ATOM 2192 C CA . GLU A 1 269 ? -18.699 -9.423 4.140 1.00 91.94 269 GLU A CA 1
ATOM 2193 C C . GLU A 1 269 ? -20.112 -9.249 4.739 1.00 91.94 269 GLU A C 1
ATOM 2195 O O . GLU A 1 269 ? -20.257 -8.774 5.866 1.00 91.94 269 GLU A O 1
ATOM 2200 N N . SER A 1 270 ? -21.152 -9.686 4.020 1.00 90.69 270 SER A N 1
ATOM 2201 C CA . SER A 1 270 ? -22.565 -9.554 4.426 1.00 90.69 270 SER A CA 1
ATOM 2202 C C . SER A 1 270 ? -23.012 -10.561 5.498 1.00 90.69 270 SER A C 1
ATOM 2204 O O . SER A 1 270 ? -24.029 -10.328 6.163 1.00 90.69 270 SER A O 1
ATOM 2206 N N . ILE A 1 271 ? -22.266 -11.658 5.669 1.00 92.31 271 ILE A N 1
ATOM 2207 C CA . ILE A 1 271 ? -22.486 -12.692 6.689 1.00 92.31 271 ILE A CA 1
ATOM 2208 C C . ILE A 1 271 ? -21.679 -12.373 7.955 1.00 92.31 271 ILE A C 1
ATOM 2210 O O . ILE A 1 271 ? -22.280 -12.068 8.985 1.00 92.31 271 ILE A O 1
ATOM 2214 N N . HIS A 1 272 ? -20.342 -12.401 7.878 1.00 91.69 272 HIS A N 1
ATOM 2215 C CA . HIS A 1 272 ? -19.454 -12.418 9.054 1.00 91.69 272 HIS A CA 1
ATOM 2216 C C . HIS A 1 272 ? -18.977 -11.028 9.504 1.00 91.69 272 HIS A C 1
ATOM 2218 O O . HIS A 1 272 ? -18.573 -10.854 10.650 1.00 91.69 272 HIS A O 1
ATOM 2224 N N . PHE A 1 273 ? -19.013 -10.024 8.620 1.00 92.06 273 PHE A N 1
ATOM 2225 C CA . PHE A 1 273 ? -18.503 -8.668 8.895 1.00 92.06 273 PHE A CA 1
ATOM 2226 C C . PHE A 1 273 ? -19.610 -7.599 8.903 1.00 92.06 273 PHE A C 1
ATOM 2228 O O . PHE A 1 273 ? -19.346 -6.394 8.898 1.00 92.06 273 PHE A O 1
ATOM 2235 N N . ASN A 1 274 ? -20.873 -8.027 8.949 1.00 90.62 274 ASN A N 1
ATOM 2236 C CA . ASN A 1 274 ? -22.028 -7.143 8.870 1.00 90.62 274 ASN A CA 1
ATOM 2237 C C . ASN A 1 274 ? -22.196 -6.321 10.155 1.00 90.62 274 ASN A C 1
ATOM 2239 O O . ASN A 1 274 ? -22.541 -6.851 11.211 1.00 90.62 274 ASN A O 1
ATOM 2243 N N . ARG A 1 275 ? -22.003 -5.001 10.069 1.00 89.56 275 ARG A N 1
ATOM 2244 C CA . ARG A 1 275 ? -22.073 -4.074 11.214 1.00 89.56 275 ARG A CA 1
ATOM 2245 C C . ARG A 1 275 ? -23.399 -4.118 11.993 1.00 89.56 275 ARG A C 1
ATOM 2247 O O . ARG A 1 275 ? -23.407 -3.755 13.165 1.00 89.56 275 ARG A O 1
ATOM 2254 N N . ASN A 1 276 ? -24.491 -4.558 11.366 1.00 89.12 276 ASN A N 1
ATOM 2255 C CA . ASN A 1 276 ? -25.819 -4.634 11.981 1.00 89.12 276 ASN A CA 1
ATOM 2256 C C . ASN A 1 276 ? -26.105 -5.994 12.653 1.00 89.12 276 ASN A C 1
ATOM 2258 O O . ASN A 1 276 ? -27.158 -6.145 13.266 1.00 89.12 276 ASN A O 1
ATOM 2262 N N . LYS A 1 277 ? -25.192 -6.968 12.522 1.00 89.75 277 LYS A N 1
ATOM 2263 C CA . LYS A 1 277 ? -25.282 -8.333 13.065 1.00 89.75 277 LYS A CA 1
ATOM 2264 C C . LYS A 1 277 ? -23.969 -8.735 13.759 1.00 89.75 277 LYS A C 1
ATOM 2266 O O . LYS A 1 277 ? -23.246 -9.599 13.257 1.00 89.75 277 LYS A O 1
ATOM 2271 N N . PRO A 1 278 ? -23.612 -8.090 14.887 1.00 89.44 278 PRO A N 1
ATOM 2272 C CA . PRO A 1 278 ? -22.386 -8.397 15.626 1.00 89.44 278 PRO A CA 1
ATOM 2273 C C . PRO A 1 278 ? -22.365 -9.819 16.211 1.00 89.44 278 PRO A C 1
ATOM 2275 O O . PRO A 1 278 ? -21.302 -10.325 16.557 1.00 89.44 278 PRO A O 1
ATOM 2278 N N . GLU A 1 279 ? -23.511 -10.497 16.283 1.00 91.44 279 GLU A N 1
ATOM 2279 C CA . GLU A 1 279 ? -23.619 -11.905 16.674 1.00 91.44 279 GLU A CA 1
ATOM 2280 C C . GLU A 1 279 ? -22.888 -12.831 15.685 1.00 91.44 279 GLU A C 1
ATOM 2282 O O . GLU A 1 279 ? -22.330 -13.846 16.094 1.00 91.44 279 GLU A O 1
ATOM 2287 N N . ASN A 1 280 ? -22.821 -12.459 14.401 1.00 93.31 280 ASN A N 1
ATOM 2288 C CA . ASN A 1 280 ? -22.108 -13.212 13.366 1.00 93.31 280 ASN A CA 1
ATOM 2289 C C . ASN A 1 280 ? -20.617 -12.826 13.249 1.00 93.31 280 ASN A C 1
ATOM 2291 O O . ASN A 1 280 ? -19.945 -13.307 12.340 1.00 93.31 280 ASN A O 1
ATOM 2295 N N . HIS A 1 281 ? -20.068 -11.962 14.120 1.00 92.88 281 HIS A N 1
ATOM 2296 C CA . HIS A 1 281 ? -18.652 -11.536 14.063 1.00 92.88 281 HIS A CA 1
ATOM 2297 C C . HIS A 1 281 ? -17.726 -12.615 14.640 1.00 92.88 281 HIS A C 1
ATOM 2299 O O . HIS A 1 281 ? -17.029 -12.417 15.632 1.00 92.88 281 HIS A O 1
ATOM 2305 N N . ASN A 1 282 ? -17.752 -13.785 14.008 1.00 92.69 282 ASN A N 1
ATOM 2306 C CA . ASN A 1 282 ? -17.099 -15.018 14.437 1.00 92.69 282 ASN A CA 1
ATOM 2307 C C . ASN A 1 282 ? -15.781 -15.310 13.704 1.00 92.69 282 ASN A C 1
ATOM 2309 O O . ASN A 1 282 ? -15.187 -16.370 13.899 1.00 92.69 282 ASN A O 1
ATOM 2313 N N . ILE A 1 283 ? -15.295 -14.350 12.910 1.00 92.94 283 ILE A N 1
ATOM 2314 C CA . ILE A 1 283 ? -13.988 -14.379 12.249 1.00 92.94 283 ILE A CA 1
ATOM 2315 C C . ILE A 1 283 ? -13.248 -13.083 12.565 1.00 92.94 283 ILE A C 1
ATOM 2317 O O . ILE A 1 283 ? -13.780 -11.988 12.382 1.00 92.94 283 ILE A O 1
ATOM 2321 N N . TYR A 1 284 ? -11.996 -13.198 13.000 1.00 92.00 284 TYR A N 1
ATOM 2322 C CA . TYR A 1 284 ? -11.149 -12.061 13.329 1.00 92.00 284 TYR A CA 1
ATOM 2323 C C . TYR A 1 284 ? -9.782 -12.157 12.642 1.00 92.00 284 TYR A C 1
ATOM 2325 O O . TYR A 1 284 ? -9.045 -13.137 12.777 1.00 92.00 284 TYR A O 1
ATOM 2333 N N . ILE A 1 285 ? -9.435 -11.096 11.908 1.00 89.06 285 ILE A N 1
ATOM 2334 C CA . ILE A 1 285 ? -8.169 -10.950 11.185 1.00 89.06 285 ILE A CA 1
ATOM 2335 C C . ILE A 1 285 ? -7.328 -9.910 11.929 1.00 89.06 285 ILE A C 1
ATOM 2337 O O . ILE A 1 285 ? -7.513 -8.706 11.761 1.00 89.06 285 ILE A O 1
ATOM 2341 N N . SER A 1 286 ? -6.399 -10.377 12.763 1.00 84.75 286 SER A N 1
ATOM 2342 C CA . SER A 1 286 ? -5.547 -9.523 13.605 1.00 84.75 286 SER A CA 1
ATOM 2343 C C . SER A 1 286 ? -4.569 -8.655 12.802 1.00 84.75 286 SER A C 1
ATOM 2345 O O . SER A 1 286 ? -4.218 -7.551 13.220 1.00 84.75 286 SER A O 1
ATOM 2347 N N . ASN A 1 287 ? -4.097 -9.154 11.656 1.00 85.00 287 ASN A N 1
ATOM 2348 C CA . ASN A 1 287 ? -3.048 -8.531 10.856 1.00 85.00 287 ASN A CA 1
ATOM 2349 C C . ASN A 1 287 ? -3.096 -9.035 9.403 1.00 85.00 287 ASN A C 1
ATOM 2351 O O . ASN A 1 287 ? -2.965 -10.227 9.149 1.00 85.00 287 ASN A O 1
ATOM 2355 N N . MET A 1 288 ? -3.179 -8.119 8.433 1.00 84.94 288 MET A N 1
ATOM 2356 C CA . MET A 1 288 ? -3.207 -8.442 6.993 1.00 84.94 288 MET A CA 1
ATOM 2357 C C . MET A 1 288 ? -1.952 -9.174 6.472 1.00 84.94 288 MET A C 1
ATOM 2359 O O . MET A 1 288 ? -1.966 -9.681 5.354 1.00 84.94 288 MET A O 1
ATOM 2363 N N . ARG A 1 289 ? -0.850 -9.186 7.236 1.00 86.50 289 ARG A N 1
ATOM 2364 C CA . ARG A 1 289 ? 0.399 -9.893 6.894 1.00 86.50 289 ARG A CA 1
ATOM 2365 C C . ARG A 1 289 ? 0.538 -11.268 7.545 1.00 86.50 289 ARG A C 1
ATOM 2367 O O . ARG A 1 289 ? 1.540 -11.930 7.288 1.00 86.50 289 ARG A O 1
ATOM 2374 N N . ASP A 1 290 ? -0.379 -11.651 8.427 1.00 85.88 290 ASP A N 1
ATOM 2375 C CA . ASP A 1 290 ? -0.343 -12.969 9.056 1.00 85.88 290 ASP A CA 1
ATOM 2376 C C . ASP A 1 290 ? -0.901 -14.035 8.103 1.00 85.88 290 ASP A C 1
ATOM 2378 O O . ASP A 1 290 ? -1.671 -13.707 7.204 1.00 85.88 290 ASP A O 1
ATOM 2382 N N . ASN A 1 291 ? -0.517 -15.297 8.283 1.00 89.38 291 ASN A N 1
ATOM 2383 C CA . ASN A 1 291 ? -1.087 -16.436 7.553 1.00 89.38 291 ASN A CA 1
ATOM 2384 C C . ASN A 1 291 ? -2.143 -17.182 8.379 1.00 89.38 291 ASN A C 1
ATOM 2386 O O . ASN A 1 291 ? -2.685 -18.180 7.918 1.00 89.38 291 ASN A O 1
ATOM 2390 N N . TYR A 1 292 ? -2.455 -16.695 9.579 1.00 90.56 292 TYR A N 1
ATOM 2391 C CA . TYR A 1 292 ? -3.491 -17.252 10.438 1.00 90.56 292 TYR A CA 1
ATOM 2392 C C . TYR A 1 292 ? -4.652 -16.275 10.641 1.00 90.56 292 TYR A C 1
ATOM 2394 O O . TYR A 1 292 ? -4.487 -15.054 10.598 1.00 90.56 292 TYR A O 1
ATOM 2402 N N . VAL A 1 293 ? -5.833 -16.832 10.893 1.00 92.56 293 VAL A N 1
ATOM 2403 C CA . VAL A 1 293 ? -7.058 -16.123 11.276 1.00 92.56 293 VAL A CA 1
ATOM 2404 C C . VAL A 1 293 ? -7.639 -16.763 12.533 1.00 92.56 293 VAL A C 1
ATOM 2406 O O . VAL A 1 293 ? -7.441 -17.953 12.783 1.00 92.56 293 VAL A O 1
ATOM 2409 N N . LEU A 1 294 ? -8.345 -15.973 13.338 1.00 93.12 294 LEU A N 1
ATOM 2410 C CA . LEU A 1 294 ? -9.045 -16.461 14.523 1.00 93.12 294 LEU A CA 1
ATOM 2411 C C . LEU A 1 294 ? -10.515 -16.710 14.172 1.00 93.12 294 LEU A C 1
ATOM 2413 O O . LEU A 1 294 ? -11.165 -15.839 13.595 1.00 93.12 294 LEU A O 1
ATOM 2417 N N . ILE A 1 295 ? -11.027 -17.890 14.517 1.00 93.44 295 ILE A N 1
ATOM 2418 C CA . ILE A 1 295 ? -12.412 -18.320 14.284 1.00 93.44 295 ILE A CA 1
ATOM 2419 C C . ILE A 1 295 ? -13.055 -18.709 15.611 1.00 93.44 295 ILE A C 1
ATOM 2421 O O . ILE A 1 295 ? -12.464 -19.460 16.383 1.00 93.44 295 ILE A O 1
ATOM 2425 N N . TYR A 1 296 ? -14.274 -18.241 15.859 1.00 94.44 296 TYR A N 1
ATOM 2426 C CA . TYR A 1 296 ? -15.036 -18.598 17.049 1.00 94.44 296 TYR A CA 1
ATOM 2427 C C . TYR A 1 296 ? -15.813 -19.907 16.846 1.00 94.44 296 TYR A C 1
ATOM 2429 O O . TYR A 1 296 ? -16.655 -20.008 15.952 1.00 94.44 296 TYR A O 1
ATOM 2437 N N . ASP A 1 297 ? -15.559 -20.915 17.684 1.00 90.50 297 ASP A N 1
ATOM 2438 C CA . ASP A 1 297 ? -16.208 -22.236 17.590 1.00 90.50 297 ASP A CA 1
ATOM 2439 C C . ASP A 1 297 ? -17.545 -22.342 18.354 1.00 90.50 297 ASP A C 1
ATOM 2441 O O . ASP A 1 297 ? -18.249 -23.352 18.263 1.00 90.50 297 ASP A O 1
ATOM 2445 N N . GLY A 1 298 ? -17.926 -21.280 19.071 1.00 88.69 298 GLY A N 1
ATOM 2446 C CA . GLY A 1 298 ? -19.093 -21.228 19.957 1.00 88.69 298 GLY A CA 1
ATOM 2447 C C . GLY A 1 298 ? -18.750 -21.269 21.449 1.00 88.69 298 GLY A C 1
ATOM 2448 O O . GLY A 1 298 ? -19.616 -20.944 22.262 1.00 88.69 298 GLY A O 1
ATOM 2449 N N . ASN A 1 299 ? -17.508 -21.618 21.795 1.00 90.31 299 ASN A N 1
ATOM 2450 C CA . ASN A 1 299 ? -16.936 -21.535 23.137 1.00 90.31 299 ASN A CA 1
ATOM 2451 C C . ASN A 1 299 ? -15.724 -20.590 23.148 1.00 90.31 299 ASN A C 1
ATOM 2453 O O . ASN A 1 299 ? -15.718 -19.615 23.902 1.00 90.31 299 ASN A O 1
ATOM 2457 N N . GLU A 1 300 ? -14.730 -20.845 22.290 1.00 92.62 300 GLU A N 1
ATOM 2458 C CA . GLU A 1 300 ? -13.435 -20.156 22.263 1.00 92.62 300 GLU A CA 1
ATOM 2459 C C . GLU A 1 300 ? -12.963 -19.787 20.840 1.00 92.62 300 GLU A C 1
ATOM 2461 O O . GLU A 1 300 ? -13.614 -20.084 19.836 1.00 92.62 300 GLU A O 1
ATOM 2466 N N . TRP A 1 301 ? -11.845 -19.056 20.759 1.00 95.38 301 TRP A N 1
ATOM 2467 C CA . TRP A 1 301 ? -11.269 -18.552 19.508 1.00 95.38 301 TRP A CA 1
ATOM 2468 C C . TRP A 1 301 ? -10.106 -19.432 19.040 1.00 95.38 301 TRP A C 1
ATOM 2470 O O . TRP A 1 301 ? -8.987 -19.319 19.540 1.00 95.38 301 TRP A O 1
ATOM 2480 N N . GLN A 1 302 ? -10.367 -20.267 18.039 1.00 93.25 302 GLN A N 1
ATOM 2481 C CA . GLN A 1 302 ? -9.394 -21.170 17.433 1.00 93.25 302 GLN A CA 1
ATOM 2482 C C . GLN A 1 302 ? -8.547 -20.446 16.382 1.00 93.25 302 GLN A C 1
ATOM 2484 O O . GLN A 1 302 ? -9.077 -19.764 15.502 1.00 93.25 302 GLN A O 1
ATOM 2489 N N . LEU A 1 303 ? -7.226 -20.627 16.431 1.00 92.88 303 LEU A N 1
ATOM 2490 C CA . LEU A 1 303 ? -6.305 -20.126 15.411 1.00 92.88 303 LEU A CA 1
ATOM 2491 C C . LEU A 1 303 ? -6.223 -21.132 14.251 1.00 92.88 303 LEU A C 1
ATOM 2493 O O . LEU A 1 303 ? -5.751 -22.251 14.443 1.00 92.88 303 LEU A O 1
ATOM 2497 N N . ARG A 1 304 ? -6.655 -20.740 13.047 1.00 90.69 304 ARG A N 1
ATOM 2498 C CA . ARG A 1 304 ? -6.567 -21.565 11.827 1.00 90.69 304 ARG A CA 1
ATOM 2499 C C . ARG A 1 304 ? -5.717 -20.897 10.750 1.00 90.69 304 ARG A C 1
ATOM 2501 O O . ARG A 1 304 ? -5.602 -19.675 10.714 1.00 90.69 304 ARG A O 1
ATOM 2508 N N . GLU A 1 305 ? -5.149 -21.691 9.847 1.00 91.19 305 GLU A N 1
ATOM 2509 C CA . GLU A 1 305 ? -4.486 -21.186 8.636 1.00 91.19 305 GLU A CA 1
ATOM 2510 C C . GLU A 1 305 ? -5.505 -20.498 7.713 1.00 91.19 305 GLU A C 1
ATOM 2512 O O . GLU A 1 305 ? -6.570 -21.049 7.421 1.00 91.19 305 GLU A O 1
ATOM 2517 N N . ARG A 1 306 ? -5.173 -19.291 7.241 1.00 89.38 306 ARG A N 1
ATOM 2518 C CA . ARG A 1 306 ? -6.038 -18.448 6.404 1.00 89.38 306 ARG A CA 1
ATOM 2519 C C . ARG A 1 306 ? -6.440 -19.160 5.118 1.00 89.38 306 ARG A C 1
ATOM 2521 O O . ARG A 1 306 ? -7.596 -19.078 4.721 1.00 89.38 306 ARG A O 1
ATOM 2528 N N . GLU A 1 307 ? -5.496 -19.820 4.459 1.00 87.81 307 GLU A N 1
ATOM 2529 C CA . GLU A 1 307 ? -5.711 -20.473 3.166 1.00 87.81 307 GLU A CA 1
ATOM 2530 C C . GLU A 1 307 ? -6.779 -21.573 3.258 1.00 87.81 307 GLU A C 1
ATOM 2532 O O . GLU A 1 307 ? -7.685 -21.605 2.428 1.00 87.81 307 GLU A O 1
ATOM 2537 N N . ASN A 1 308 ? -6.743 -22.395 4.312 1.00 89.50 308 ASN A N 1
ATOM 2538 C CA . ASN A 1 308 ? -7.732 -23.453 4.544 1.00 89.50 308 ASN A CA 1
ATOM 2539 C C . ASN A 1 308 ? -9.119 -22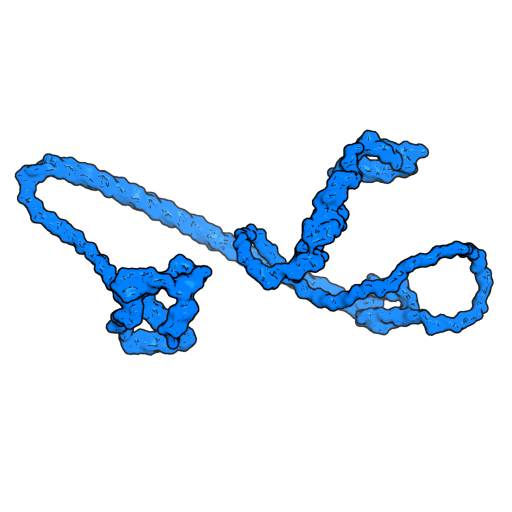.854 4.828 1.00 89.50 308 ASN A C 1
ATOM 2541 O O . ASN A 1 308 ? -10.116 -23.296 4.267 1.00 89.50 308 ASN A O 1
ATOM 2545 N N . VAL A 1 309 ? -9.177 -21.794 5.642 1.00 86.50 309 VAL A N 1
ATOM 2546 C CA . VAL A 1 309 ? -10.426 -21.080 5.961 1.00 86.50 309 VAL A CA 1
ATOM 2547 C C . VAL A 1 309 ? -11.048 -20.439 4.723 1.00 86.50 309 VAL A C 1
ATOM 2549 O O . VAL A 1 309 ? -12.252 -20.546 4.524 1.00 86.50 309 VAL A O 1
ATOM 2552 N N . LEU A 1 310 ? -10.244 -19.812 3.861 1.00 85.50 310 LEU A N 1
ATOM 2553 C CA . LEU A 1 310 ? -10.728 -19.259 2.595 1.00 85.50 310 LEU A CA 1
ATOM 2554 C C . LEU A 1 310 ? -11.211 -20.353 1.632 1.00 85.50 310 LEU A C 1
ATOM 2556 O O . LEU A 1 310 ? -12.085 -20.081 0.816 1.00 85.50 310 LEU A O 1
ATOM 2560 N N . GLN A 1 311 ? -10.681 -21.575 1.728 1.00 84.31 311 GLN A N 1
ATOM 2561 C CA . GLN A 1 311 ? -11.159 -22.724 0.958 1.00 84.31 311 GLN A CA 1
ATOM 2562 C C . GLN A 1 311 ? -12.450 -23.340 1.536 1.00 84.31 311 GLN A C 1
ATOM 2564 O O . GLN A 1 311 ? -13.232 -23.903 0.778 1.00 84.31 311 GLN A O 1
ATOM 2569 N N . GLU A 1 312 ? -12.724 -23.189 2.837 1.00 84.31 312 GLU A N 1
ATOM 2570 C CA . GLU A 1 312 ? -14.012 -23.548 3.463 1.00 84.31 312 GLU A CA 1
ATOM 2571 C C . GLU A 1 312 ? -15.169 -22.582 3.094 1.00 84.31 312 GLU A C 1
ATOM 2573 O O . GLU A 1 312 ? -16.318 -22.861 3.428 1.00 84.31 312 GLU A O 1
ATOM 2578 N N . MET A 1 313 ? -14.890 -21.456 2.417 1.00 79.31 313 MET A N 1
ATOM 2579 C CA . MET A 1 313 ? -15.853 -20.378 2.105 1.00 79.31 313 MET A CA 1
ATOM 2580 C C . MET A 1 313 ? -16.340 -20.318 0.640 1.00 79.31 313 MET A C 1
ATOM 2582 O O . MET A 1 313 ? -17.066 -19.381 0.293 1.00 79.31 313 MET A O 1
ATOM 2586 N N . VAL A 1 314 ? -15.898 -21.232 -0.234 1.00 59.97 314 VAL A N 1
ATOM 2587 C CA . VAL A 1 314 ? -16.016 -21.125 -1.710 1.00 59.97 314 VAL A CA 1
ATOM 2588 C C . VAL A 1 314 ? -16.812 -22.275 -2.320 1.00 59.97 314 VAL A C 1
ATOM 2590 O O . VAL A 1 314 ? -16.479 -23.439 -2.018 1.00 59.97 314 VAL A O 1
#

pLDDT: mean 74.2, std 23.03, range [23.77, 97.19]

Sequence (314 aa):
MEYTCNKCGHVFGIKGNYTRHINRKIPCSKEEKNEYIKNKLKCNSCNKQFASLQTLKYHQQGHCSVLKSKESTINPKRSEISQNEPKNSQNEPKNSQNEPKNSQIKPKNSQIKLIDDNHDNIKCNHCKRVFTLKSSLNKHLQGRCKVKKQHDQEKEDLMTRLIKEKEESDKKLKEQNKRFEEKLAEKDRQIEEIIKKMESMEKLIKTRNATSIQNAEKIQNNTLNSNYNNTVNNIKIIAYGKEDLSHILENDYKMILNKGFKSVPALVESIHFNRNKPENHNIYISNMRDNYVLIYDGNEWQLRERENVLQEMV